Protein AF-A0A5J5AKX9-F1 (afdb_monomer)

Solvent-accessible surface area (backbone atoms only — not comparable to full-atom values): 12747 Å² total; per-residue (Å²): 106,84,56,60,47,60,69,57,51,54,48,53,54,66,68,28,68,67,52,45,69,76,37,95,71,86,70,100,71,92,77,70,97,86,65,84,86,88,80,83,71,78,61,85,86,65,66,97,78,72,81,80,82,71,66,44,51,68,69,56,33,40,50,52,33,44,57,66,60,38,72,90,55,81,79,57,79,86,48,50,65,52,49,45,54,44,36,58,69,39,71,22,33,56,44,47,35,48,35,56,35,17,69,59,65,62,90,61,67,64,69,64,51,52,53,52,52,37,54,48,54,54,57,51,55,71,73,42,88,84,50,73,60,51,53,57,50,50,50,56,70,71,43,56,77,71,49,47,60,60,62,57,53,59,72,78,52,66,88,93,61,85,77,60,64,71,63,52,37,54,49,40,51,71,73,59,56,51,69,70,61,89,89,52,51,55,59,60,48,33,50,50,51,51,50,52,37,37,61,28,50,76,44,86,85,82,134

Organism: NCBI:txid561372

Nearest PDB structures (foldseek):
  8xuo-assembly1_G  TM=9.105E-01  e=1.711E-10  Solanum lycopersicum
  8xuq-assembly1_G  TM=9.072E-01  e=3.145E-10  Solanum lycopersicum
  8rfh-assembly1_B  TM=8.766E-01  e=1.354E-10  Nicotiana benthamiana
  8bv0-assembly2_C  TM=8.684E-01  e=2.375E-10  Solanum lycopersicum
  9cc9-assembly1_L  TM=4.902E-01  e=1.262E-07  Nicotiana benthamiana

InterPro domains:
  IPR002182 NB-ARC [PF00931] (1-34)
  IPR027417 P-loop containing nucleoside triphosphate hydrolase [G3DSA:3.40.50.300] (1-34)
  IPR027417 P-loop containing nucleoside triphosphate hydrolase [SSF52540] (1-154)
  IPR036388 Winged helix-like DNA-binding domain superfamily [G3DSA:1.10.10.10] (145-207)
  IPR042197 Apoptotic protease-activating factors, helical domain [G3DSA:1.10.8.430] (55-144)
  IPR044974 Disease resistance protein, plants [PTHR23155] (1-203)
  IPR058922 Disease resistance protein, winged helix domain [PF23559] (157-203)

Mean predicted aligned error: 8.44 Å

pLDDT: mean 82.09, std 13.17, range [39.88, 98.0]

Foldseek 3Di:
DPQQCQVVVVVCCLPPPVNCVVDVDRDQDDDDDPDDHDDDDPDPPPDDDDDDRDAADLVRLLVLLCCLQVVPHDDDPLCSVLSSLLSVLLNRRSRLSNLLSLLNLDDDPNNVSSVVSSVQSVVQCVVDVPPNVSSVVVSLVSPPPLLNVLLCCVVVDDPPDDDDLQVSLVVCVVVVSFDDDDPDDSSVSSVVSVVSCVSSVSDDDDD

Sequence (207 aa):
MPGQGKTTLARKVYDDSVVRYHFDVGAWISISQGSRIIVTSRQTGVGLHPHRLRSLNEAESWDLFKQKEFRRGSCPPELIDIGKQITGKCGGLPLAIVVLAGLFAEKMDELVWWKEVAKRVSYYILKDPEQYMDTLALSYEYLPDHLKPCFLYFGAFPEDYEIPVQPLILLWVTEGFIRQSGQQSLEDSAEDYLIDLIDRNLVLASK

Secondary structure (DSSP, 8-state):
-TTSSHHHHHHHHHT-HHHHHH-S---SS--STT-------SSTT-SSS---PPPP-HHHHHHHHHHHH-TTSPPPHHHHHHHHHHHHHTTT-HHHHHHHHHTTSS-S-HHHHHHHHHHHHHHHTTT-TT-THHHHHHHHHTS-TTTHHHHHHGGGSPTT----HHHHHHHHHHTT-PPP-TT--HHHHHHHHHHHHHHTTSSPPP-

Radius of gyration: 19.79 Å; Cα contacts (8 Å, |Δi|>4): 169; chains: 1; bounding box: 42×34×58 Å

Structure (mmCIF, N/CA/C/O backbone):
data_AF-A0A5J5AKX9-F1
#
_entry.id   AF-A0A5J5AKX9-F1
#
loop_
_atom_site.group_PDB
_atom_site.id
_atom_site.type_symbol
_atom_site.label_atom_id
_atom_site.label_alt_id
_atom_site.label_comp_id
_atom_site.label_asym_id
_atom_site.label_entity_id
_atom_site.label_seq_id
_atom_site.pdbx_PDB_ins_code
_atom_site.Cartn_x
_atom_site.Cartn_y
_atom_site.Cartn_z
_atom_site.occupancy
_atom_site.B_iso_or_equiv
_atom_site.auth_seq_id
_atom_site.auth_comp_id
_atom_site.auth_asym_id
_atom_site.auth_atom_id
_atom_site.pdbx_PDB_model_num
ATOM 1 N N . MET A 1 1 ? 10.033 -10.760 -11.913 1.00 59.84 1 MET A N 1
ATOM 2 C CA . MET A 1 1 ? 9.624 -11.029 -10.515 1.00 59.84 1 MET A CA 1
ATOM 3 C C . MET A 1 1 ? 8.232 -10.456 -10.235 1.00 59.84 1 MET A C 1
ATOM 5 O O . MET A 1 1 ? 7.819 -9.531 -10.946 1.00 59.84 1 MET A O 1
ATOM 9 N N . PRO A 1 2 ? 7.469 -11.024 -9.280 1.00 73.06 2 PRO A N 1
ATOM 10 C CA . PRO A 1 2 ? 6.256 -10.406 -8.718 1.00 73.06 2 PRO A CA 1
ATOM 11 C C . PRO A 1 2 ? 6.538 -8.986 -8.197 1.00 73.06 2 PRO A C 1
ATOM 13 O O . PRO A 1 2 ? 7.692 -8.659 -7.961 1.00 73.06 2 PRO A O 1
ATOM 16 N N . GLY A 1 3 ? 5.531 -8.112 -8.105 1.00 76.56 3 GLY A N 1
ATOM 17 C CA . GLY A 1 3 ? 5.675 -6.770 -7.502 1.00 76.56 3 GLY A CA 1
ATOM 18 C C . GLY A 1 3 ? 6.482 -5.711 -8.281 1.00 76.56 3 GLY A C 1
ATOM 19 O O . GLY A 1 3 ? 6.518 -4.556 -7.874 1.00 76.56 3 GLY A O 1
ATOM 20 N N . GLN A 1 4 ? 7.093 -6.055 -9.422 1.00 81.75 4 GLN A N 1
ATOM 21 C CA . GLN A 1 4 ? 7.924 -5.136 -10.230 1.00 81.75 4 GLN A CA 1
ATOM 22 C C . GLN A 1 4 ? 7.157 -4.047 -11.010 1.00 81.75 4 GLN A C 1
ATOM 24 O O . GLN A 1 4 ? 7.762 -3.309 -11.778 1.00 81.75 4 GLN A O 1
ATOM 29 N N . GLY A 1 5 ? 5.829 -3.966 -10.889 1.00 78.31 5 GLY A N 1
ATOM 30 C CA . GLY A 1 5 ? 5.037 -2.950 -11.598 1.00 78.31 5 GLY A CA 1
ATOM 31 C C . GLY A 1 5 ? 4.740 -3.249 -13.076 1.00 78.31 5 GLY A C 1
ATOM 32 O O . GLY A 1 5 ? 4.414 -2.335 -13.823 1.00 78.31 5 GLY A O 1
ATOM 33 N N . LYS A 1 6 ? 4.805 -4.519 -13.512 1.00 82.31 6 LYS A N 1
ATOM 34 C CA . LYS A 1 6 ? 4.443 -4.934 -14.890 1.00 82.31 6 LYS A CA 1
ATOM 35 C C . LYS A 1 6 ? 3.039 -4.476 -15.288 1.00 82.31 6 LYS A C 1
ATOM 37 O O . LYS A 1 6 ? 2.882 -3.795 -16.294 1.00 82.31 6 LYS A O 1
ATOM 42 N N . THR A 1 7 ? 2.043 -4.808 -14.469 1.00 81.25 7 THR A N 1
ATOM 43 C CA . THR A 1 7 ? 0.646 -4.417 -14.695 1.00 81.25 7 THR A CA 1
ATOM 44 C C . THR A 1 7 ? 0.477 -2.900 -14.637 1.00 81.25 7 THR A C 1
ATOM 46 O O . THR A 1 7 ? -0.257 -2.336 -15.437 1.00 81.25 7 THR A O 1
ATOM 49 N N . THR A 1 8 ? 1.218 -2.214 -13.759 1.00 82.19 8 THR A N 1
ATOM 50 C CA . THR A 1 8 ? 1.221 -0.746 -13.679 1.00 82.19 8 THR A CA 1
ATOM 51 C C . THR A 1 8 ? 1.757 -0.104 -14.957 1.00 82.19 8 THR A C 1
ATOM 53 O O . THR A 1 8 ? 1.162 0.853 -15.441 1.00 82.19 8 THR A O 1
ATOM 56 N N . LEU A 1 9 ? 2.850 -0.622 -15.531 1.00 78.94 9 LEU A N 1
ATOM 57 C CA . LEU A 1 9 ? 3.376 -0.133 -16.806 1.00 78.94 9 LEU A CA 1
ATOM 58 C C . LEU A 1 9 ? 2.392 -0.405 -17.949 1.00 78.94 9 LEU A C 1
ATOM 60 O O . LEU A 1 9 ? 2.109 0.502 -18.723 1.00 78.94 9 LEU A O 1
ATOM 64 N N . ALA A 1 10 ? 1.850 -1.623 -18.033 1.00 79.44 10 ALA A N 1
ATOM 65 C CA . ALA A 1 10 ? 0.866 -1.972 -19.056 1.00 79.44 10 ALA A CA 1
ATOM 66 C C . ALA A 1 10 ? -0.367 -1.060 -18.985 1.00 79.44 10 ALA A C 1
ATOM 68 O O . ALA A 1 10 ? -0.787 -0.525 -20.006 1.00 79.44 10 ALA A O 1
ATOM 69 N N . ARG A 1 11 ? -0.874 -0.802 -17.773 1.00 80.81 11 ARG A N 1
ATOM 70 C CA . ARG A 1 11 ? -1.975 0.136 -17.534 1.00 80.81 11 ARG A CA 1
ATOM 71 C C . ARG A 1 11 ? -1.609 1.563 -17.948 1.00 80.81 11 ARG A C 1
ATOM 73 O O . ARG A 1 11 ? -2.380 2.182 -18.661 1.00 80.81 11 ARG A O 1
ATOM 80 N N . LYS A 1 12 ? -0.416 2.064 -17.601 1.00 83.44 12 LYS A N 1
ATOM 81 C CA . LYS A 1 12 ? 0.042 3.398 -18.041 1.00 83.44 12 LYS A CA 1
ATOM 82 C C . LYS A 1 12 ? 0.091 3.541 -19.561 1.00 83.44 12 LYS A C 1
ATOM 84 O O . LYS A 1 12 ? -0.284 4.588 -20.060 1.00 83.44 12 LYS A O 1
ATOM 89 N N . VAL A 1 13 ? 0.547 2.515 -20.281 1.00 81.00 13 VAL A N 1
ATOM 90 C CA . VAL A 1 13 ? 0.562 2.526 -21.754 1.00 81.00 13 VAL A CA 1
ATOM 91 C C . VAL A 1 13 ? -0.858 2.458 -22.314 1.00 81.00 13 VAL A C 1
ATOM 93 O O . VAL A 1 13 ? -1.169 3.165 -23.262 1.00 81.00 13 VAL A O 1
ATOM 96 N N . TYR A 1 14 ? -1.724 1.635 -21.724 1.00 75.94 14 TYR A N 1
ATOM 97 C CA . TYR A 1 14 ? -3.128 1.523 -22.122 1.00 75.94 14 TYR A CA 1
ATOM 98 C C . TYR A 1 14 ? -3.919 2.824 -21.891 1.00 75.94 14 TYR A C 1
ATOM 100 O O . TYR A 1 14 ? -4.777 3.196 -22.691 1.00 75.94 14 TYR A O 1
ATOM 108 N N . ASP A 1 15 ? -3.613 3.535 -20.807 1.00 78.81 15 ASP A N 1
ATOM 109 C CA . ASP A 1 15 ? -4.271 4.785 -20.425 1.00 78.81 15 ASP A CA 1
ATOM 110 C C . ASP A 1 15 ? -3.634 6.037 -21.050 1.00 78.81 15 ASP A C 1
ATOM 112 O O . ASP A 1 15 ? -4.160 7.139 -20.880 1.00 78.81 15 ASP A O 1
ATOM 116 N N . ASP A 1 16 ? -2.518 5.887 -21.767 1.00 81.19 16 ASP A N 1
ATOM 117 C CA . ASP A 1 16 ? -1.792 6.993 -22.385 1.00 81.19 16 ASP A CA 1
ATOM 118 C C . ASP A 1 16 ? -2.654 7.689 -23.449 1.00 81.19 16 ASP A C 1
ATOM 120 O O . ASP A 1 16 ? -3.271 7.046 -24.299 1.00 81.19 16 ASP A O 1
ATOM 124 N N . SER A 1 17 ? -2.714 9.022 -23.405 1.00 78.31 17 SER A N 1
ATOM 125 C CA . SER A 1 17 ? -3.589 9.800 -24.286 1.00 78.31 17 SER A CA 1
ATOM 126 C C . SER A 1 17 ? -3.187 9.710 -25.756 1.00 78.31 17 SER A C 1
ATOM 128 O O . SER A 1 17 ? -4.066 9.747 -26.613 1.00 78.31 17 SER A O 1
ATOM 130 N N . VAL A 1 18 ? -1.896 9.552 -26.063 1.00 77.38 18 VAL A N 1
ATOM 131 C CA . VAL A 1 18 ? -1.397 9.372 -27.432 1.00 77.38 18 VAL A CA 1
ATOM 132 C C . VAL A 1 18 ? -1.753 7.974 -27.923 1.00 77.38 18 VAL A C 1
ATOM 134 O O . VAL A 1 18 ? -2.230 7.821 -29.045 1.00 77.38 18 VAL A O 1
ATOM 137 N N . VAL A 1 19 ? -1.606 6.954 -27.073 1.00 74.88 19 VAL A N 1
ATOM 138 C CA . VAL A 1 19 ? -2.051 5.589 -27.391 1.00 74.88 19 VAL A CA 1
ATOM 139 C C . VAL A 1 19 ? -3.562 5.565 -27.630 1.00 74.88 19 VAL A C 1
ATOM 141 O O . VAL A 1 19 ? -3.999 5.100 -28.676 1.00 74.88 19 VAL A O 1
ATOM 144 N N . ARG A 1 20 ? -4.365 6.147 -26.736 1.00 72.69 20 ARG A N 1
ATOM 145 C CA . ARG A 1 20 ? -5.826 6.239 -26.899 1.00 72.69 20 ARG A CA 1
ATOM 146 C C . ARG A 1 20 ? -6.254 7.070 -28.108 1.00 72.69 20 ARG A C 1
ATOM 148 O O . ARG A 1 20 ? -7.278 6.771 -28.701 1.00 72.69 20 ARG A O 1
ATOM 155 N N . TYR A 1 21 ? -5.484 8.086 -28.491 1.00 70.19 21 TYR A N 1
ATOM 156 C CA . TYR A 1 21 ? -5.742 8.869 -29.703 1.00 70.19 21 TYR A CA 1
ATOM 157 C C . TYR A 1 21 ? -5.488 8.064 -30.984 1.00 70.19 21 TYR A C 1
ATOM 159 O O . TYR A 1 21 ? -6.156 8.268 -31.991 1.00 70.19 21 TYR A O 1
ATOM 167 N N . HIS A 1 22 ? -4.510 7.157 -30.962 1.00 67.56 22 HIS A N 1
ATOM 168 C CA . HIS A 1 22 ? -4.165 6.332 -32.118 1.00 67.56 22 HIS A CA 1
ATOM 169 C C . HIS A 1 22 ? -5.005 5.058 -32.253 1.00 67.56 22 HIS A C 1
ATOM 171 O O . HIS A 1 22 ? -4.988 4.448 -33.322 1.00 67.56 22 HIS A O 1
ATOM 177 N N . PHE A 1 23 ? -5.713 4.648 -31.201 1.00 64.31 23 PHE A N 1
ATOM 178 C CA . PHE A 1 23 ? -6.543 3.449 -31.197 1.00 64.31 23 PHE A CA 1
ATOM 179 C C . PHE A 1 23 ? -7.968 3.793 -30.751 1.00 64.31 23 PHE A C 1
ATOM 181 O O . PHE A 1 23 ? -8.231 3.942 -29.561 1.00 64.31 23 PHE A O 1
ATOM 188 N N . ASP A 1 24 ? -8.892 3.855 -31.716 1.00 43.59 24 ASP A N 1
ATOM 189 C CA . ASP A 1 24 ? -10.307 4.206 -31.500 1.00 43.59 24 ASP A CA 1
ATOM 190 C C . ASP A 1 24 ? -11.050 3.230 -30.563 1.00 43.59 24 ASP A C 1
ATOM 192 O O . ASP A 1 24 ? -12.078 3.575 -29.980 1.00 43.59 24 ASP A O 1
ATOM 196 N N . VAL A 1 25 ? -10.533 2.005 -30.400 1.00 51.59 25 VAL A N 1
ATOM 197 C CA . VAL A 1 25 ? -11.061 0.979 -29.489 1.00 51.59 25 VAL A CA 1
ATOM 198 C C . VAL A 1 25 ? -9.919 0.400 -28.652 1.00 51.59 25 VAL A C 1
ATOM 200 O O . VAL A 1 25 ? -9.013 -0.246 -29.179 1.00 51.59 25 VAL A O 1
ATOM 203 N N . GLY A 1 26 ? -9.986 0.592 -27.333 1.00 51.41 26 GLY A N 1
ATOM 204 C CA . GLY A 1 26 ? -9.165 -0.126 -26.359 1.00 51.41 26 GLY A CA 1
ATOM 205 C C . GLY A 1 26 ? -9.883 -1.394 -25.901 1.00 51.41 26 GLY A C 1
ATOM 206 O O . GLY A 1 26 ? -11.006 -1.325 -25.409 1.00 51.41 26 GLY A O 1
ATOM 207 N N . ALA A 1 27 ? -9.256 -2.557 -26.066 1.00 53.38 27 ALA A N 1
ATOM 208 C CA . ALA A 1 27 ? -9.780 -3.827 -25.572 1.00 53.38 27 ALA A CA 1
ATOM 209 C C . ALA A 1 27 ? -8.653 -4.673 -24.970 1.00 53.38 27 ALA A C 1
ATOM 211 O O . ALA A 1 27 ? -7.545 -4.723 -25.503 1.00 53.38 27 ALA A O 1
ATOM 212 N N . TRP A 1 28 ? -8.945 -5.376 -23.876 1.00 56.09 28 TRP A N 1
ATOM 213 C CA . TRP A 1 28 ? -8.021 -6.318 -23.238 1.00 56.09 28 TRP A CA 1
ATOM 214 C C . TRP A 1 28 ? -8.180 -7.735 -23.818 1.00 56.09 28 TRP A C 1
ATOM 216 O O . TRP A 1 28 ? -8.409 -8.670 -23.073 1.00 56.09 28 TRP A O 1
ATOM 226 N N . ILE A 1 29 ? -8.131 -7.914 -25.143 1.00 52.91 29 ILE A N 1
ATOM 227 C CA . ILE A 1 29 ? -8.159 -9.221 -25.845 1.00 52.91 29 ILE A CA 1
ATOM 228 C C . ILE A 1 29 ? -7.526 -9.042 -27.253 1.00 52.91 29 ILE A C 1
ATOM 230 O O . ILE A 1 29 ? -7.530 -7.948 -27.810 1.00 52.91 29 ILE A O 1
ATOM 234 N N . SER A 1 30 ? -6.967 -10.108 -27.842 1.00 39.88 30 SER A N 1
ATOM 235 C CA . SER A 1 30 ? -6.234 -10.116 -29.127 1.00 39.88 30 SER A CA 1
ATOM 236 C C . SER A 1 30 ? -7.112 -10.352 -30.366 1.00 39.88 30 SER A C 1
ATOM 238 O O . SER A 1 30 ? -7.597 -11.474 -30.488 1.00 39.88 30 SER A O 1
ATOM 240 N N . ILE A 1 31 ? -7.202 -9.419 -31.342 1.00 48.84 31 ILE A N 1
ATOM 241 C CA . ILE A 1 31 ? -7.681 -9.699 -32.729 1.00 48.84 31 ILE A CA 1
ATOM 242 C C . ILE A 1 31 ? -7.081 -8.746 -33.822 1.00 48.84 31 ILE A C 1
ATOM 244 O O . ILE A 1 31 ? -6.936 -7.541 -33.614 1.00 48.84 31 ILE A O 1
ATOM 248 N N . SER A 1 32 ? -6.846 -9.316 -35.024 1.00 53.88 32 SER A N 1
ATOM 249 C CA . SER A 1 32 ? -6.579 -8.765 -36.389 1.00 53.88 32 SER A CA 1
ATOM 250 C C . SER A 1 32 ? -5.190 -8.186 -36.755 1.00 53.88 32 SER A C 1
ATOM 252 O O . SER A 1 32 ? -4.420 -7.746 -35.903 1.00 53.88 32 SER A O 1
ATOM 254 N N . GLN A 1 33 ? -4.847 -8.250 -38.058 1.00 52.88 33 GLN A N 1
ATOM 255 C CA . GLN A 1 33 ? -3.560 -7.808 -38.622 1.00 52.88 33 GLN A CA 1
ATOM 256 C C . GLN A 1 33 ? -3.392 -6.285 -38.483 1.00 52.88 33 GLN A C 1
ATOM 258 O O . GLN A 1 33 ? -4.128 -5.524 -39.100 1.00 52.88 33 GLN A O 1
ATOM 263 N N . GLY A 1 34 ? -2.401 -5.856 -37.694 1.00 65.50 34 GLY A N 1
ATOM 264 C CA . GLY A 1 34 ? -2.086 -4.442 -37.430 1.00 65.50 34 GLY A CA 1
ATOM 265 C C . GLY A 1 34 ? -2.169 -4.048 -35.950 1.00 65.50 34 GLY A C 1
ATOM 266 O O . GLY A 1 34 ? -1.543 -3.069 -35.544 1.00 65.50 34 GLY A O 1
ATOM 267 N N . SER A 1 35 ? -2.863 -4.840 -35.128 1.00 66.38 35 SER A N 1
ATOM 268 C CA . SER A 1 35 ? -2.965 -4.636 -33.679 1.00 66.38 35 SER A CA 1
ATOM 269 C C . SER A 1 35 ? -1.643 -4.925 -32.955 1.00 66.38 35 SER A C 1
ATOM 271 O O . SER A 1 35 ? -0.891 -5.827 -33.332 1.00 66.38 35 SER A O 1
ATOM 273 N N . ARG A 1 36 ? -1.367 -4.189 -31.868 1.00 71.44 36 ARG A N 1
ATOM 274 C CA . ARG A 1 36 ? -0.243 -4.457 -30.952 1.00 71.44 36 ARG A CA 1
ATOM 275 C C . ARG A 1 36 ? -0.769 -5.029 -29.640 1.00 71.44 36 ARG A C 1
ATOM 277 O O . ARG A 1 36 ? -1.637 -4.434 -29.015 1.00 71.44 36 ARG A O 1
ATOM 284 N N . ILE A 1 37 ? -0.222 -6.167 -29.217 1.00 73.25 37 ILE A N 1
ATOM 285 C CA . ILE A 1 37 ? -0.626 -6.861 -27.989 1.00 73.25 37 ILE A CA 1
ATOM 286 C C . ILE A 1 37 ? 0.457 -6.653 -26.934 1.00 73.25 37 ILE A C 1
ATOM 288 O O . ILE A 1 37 ? 1.629 -6.947 -27.178 1.00 73.25 37 ILE A O 1
ATOM 292 N N . ILE A 1 38 ? 0.061 -6.186 -25.751 1.00 77.00 38 ILE A N 1
ATOM 293 C CA . ILE A 1 38 ? 0.934 -6.144 -24.578 1.00 77.00 38 ILE A CA 1
ATOM 294 C C . ILE A 1 38 ? 0.583 -7.336 -23.698 1.00 77.00 38 ILE A C 1
ATOM 296 O O . ILE A 1 38 ? -0.527 -7.438 -23.187 1.00 77.00 38 ILE A O 1
ATOM 300 N N . VAL A 1 39 ? 1.546 -8.233 -23.506 1.00 74.81 39 VAL A N 1
ATOM 301 C CA . VAL A 1 39 ? 1.417 -9.363 -22.584 1.00 74.81 39 VAL A CA 1
ATOM 302 C C . VAL A 1 39 ? 2.369 -9.141 -21.421 1.00 74.81 39 VAL A C 1
ATOM 304 O O . VAL A 1 39 ? 3.578 -9.006 -21.609 1.00 74.81 39 VAL A O 1
ATOM 307 N N . THR A 1 40 ? 1.841 -9.132 -20.201 1.00 79.69 40 THR A N 1
ATOM 308 C CA . THR A 1 40 ? 2.664 -9.130 -18.991 1.00 79.69 40 THR A CA 1
ATOM 309 C C . THR A 1 40 ? 2.771 -10.545 -18.443 1.00 79.69 40 THR A C 1
ATOM 311 O O . THR A 1 40 ? 1.764 -11.132 -18.065 1.00 79.69 40 THR A O 1
ATOM 314 N N . SER A 1 41 ? 3.986 -11.085 -18.342 1.00 77.38 41 SER A N 1
ATOM 315 C CA . SER A 1 41 ? 4.228 -12.402 -17.742 1.00 77.38 41 SER A CA 1
ATOM 316 C C . SER A 1 41 ? 5.269 -12.331 -16.627 1.00 77.38 41 SER A C 1
ATOM 318 O O . SER A 1 41 ? 6.128 -11.445 -16.590 1.00 77.38 41 SER A O 1
ATOM 320 N N . ARG A 1 42 ? 5.176 -13.264 -15.675 1.00 74.31 42 ARG A N 1
ATOM 321 C CA . ARG A 1 42 ? 6.234 -13.519 -14.684 1.00 74.31 42 ARG A CA 1
ATOM 322 C C . ARG A 1 42 ? 7.349 -14.405 -15.253 1.00 74.31 42 ARG A C 1
ATOM 324 O O . ARG A 1 42 ? 8.458 -14.343 -14.730 1.00 74.31 42 ARG A O 1
ATOM 331 N N . GLN A 1 43 ? 7.058 -15.185 -16.295 1.00 72.62 43 GLN A N 1
ATOM 332 C CA . GLN A 1 43 ? 7.985 -16.124 -16.923 1.00 72.62 43 GLN A CA 1
ATOM 333 C C . GLN A 1 43 ? 8.821 -15.443 -18.012 1.00 72.62 43 GLN A C 1
ATOM 335 O O . GLN A 1 43 ? 8.340 -14.571 -18.738 1.00 72.62 43 GLN A O 1
ATOM 340 N N . THR A 1 44 ? 10.079 -15.856 -18.135 1.00 71.56 44 THR A N 1
ATOM 341 C CA . THR A 1 44 ? 10.967 -15.444 -19.229 1.00 71.56 44 THR A CA 1
ATOM 342 C C . THR A 1 44 ? 10.690 -16.270 -20.483 1.00 71.56 44 THR A C 1
ATOM 344 O O . THR A 1 44 ? 10.368 -17.447 -20.375 1.00 71.56 44 THR A O 1
ATOM 347 N N . GLY A 1 45 ? 10.842 -15.675 -21.669 1.00 68.69 45 GLY A N 1
ATOM 348 C CA . GLY A 1 45 ? 10.631 -16.377 -22.945 1.00 68.69 45 GLY A CA 1
ATOM 349 C C . GLY A 1 45 ? 9.179 -16.411 -23.432 1.00 68.69 45 GLY A C 1
ATOM 350 O O . GLY A 1 45 ? 8.886 -17.054 -24.433 1.00 68.69 45 GLY A O 1
ATOM 351 N N . VAL A 1 46 ? 8.273 -15.697 -22.757 1.00 65.56 46 VAL A N 1
ATOM 352 C CA . VAL A 1 46 ? 6.899 -15.494 -23.230 1.00 65.56 46 VAL A CA 1
ATOM 353 C C . VAL A 1 46 ? 6.868 -14.265 -24.145 1.00 65.56 46 VAL A C 1
ATOM 355 O O . VAL A 1 46 ? 7.060 -13.142 -23.680 1.00 65.56 46 VAL A O 1
ATOM 358 N N . GLY A 1 47 ? 6.627 -14.482 -25.441 1.00 69.06 47 GLY A N 1
ATOM 359 C CA . GLY A 1 47 ? 6.470 -13.432 -26.455 1.00 69.06 47 GLY A CA 1
ATOM 360 C C . GLY A 1 47 ? 7.686 -13.226 -27.369 1.00 69.06 47 GLY A C 1
ATOM 361 O O . GLY A 1 47 ? 8.816 -13.554 -27.022 1.00 69.06 47 GLY A O 1
ATOM 362 N N . LEU A 1 48 ? 7.437 -12.666 -28.557 1.00 73.00 48 LEU A N 1
ATOM 363 C CA . LEU A 1 48 ? 8.443 -12.458 -29.613 1.00 73.00 48 LEU A CA 1
ATOM 364 C C . LEU A 1 48 ? 9.459 -11.347 -29.283 1.00 73.00 48 LEU A C 1
ATOM 366 O O . LEU A 1 48 ? 10.621 -11.438 -29.672 1.00 73.00 48 LEU A O 1
ATOM 370 N N . HIS A 1 49 ? 9.034 -10.313 -28.550 1.00 76.38 49 HIS A N 1
ATOM 371 C CA . HIS A 1 49 ? 9.861 -9.154 -28.189 1.00 76.38 49 HIS A CA 1
ATOM 372 C C . HIS A 1 49 ? 9.733 -8.842 -26.690 1.00 76.38 49 HIS A C 1
ATOM 374 O O . HIS A 1 49 ? 9.020 -7.912 -26.303 1.00 76.38 49 HIS A O 1
ATOM 380 N N . PRO A 1 50 ? 10.369 -9.640 -25.815 1.00 77.88 50 PRO A N 1
ATOM 381 C CA . PRO A 1 50 ? 10.196 -9.498 -24.377 1.00 77.88 50 PRO A CA 1
ATOM 382 C C . PRO A 1 50 ? 10.865 -8.219 -23.861 1.00 77.88 50 PRO A C 1
ATOM 384 O O . PRO A 1 50 ? 12.081 -8.055 -23.949 1.00 77.88 50 PRO A O 1
ATOM 387 N N . HIS A 1 51 ? 10.077 -7.332 -23.248 1.00 80.75 51 HIS A N 1
ATOM 388 C CA . HIS A 1 51 ? 10.606 -6.206 -22.482 1.00 80.75 51 HIS A CA 1
ATOM 389 C C . HIS A 1 51 ? 10.741 -6.593 -21.005 1.00 80.75 51 HIS A C 1
ATOM 391 O O . HIS A 1 51 ? 9.749 -6.745 -20.287 1.00 80.75 51 HIS A O 1
ATOM 397 N N . ARG A 1 52 ? 11.981 -6.771 -20.536 1.00 81.25 52 ARG A N 1
ATOM 398 C CA . ARG A 1 52 ? 12.257 -7.108 -19.136 1.00 81.25 52 ARG A CA 1
ATOM 399 C C . ARG A 1 52 ? 12.312 -5.837 -18.294 1.00 81.25 52 ARG A C 1
ATOM 401 O O . ARG A 1 52 ? 13.245 -5.051 -18.419 1.00 81.25 52 ARG A O 1
ATOM 408 N N . LEU A 1 53 ? 11.350 -5.682 -17.386 1.00 83.25 53 LEU A N 1
ATOM 409 C CA . LEU A 1 53 ? 11.410 -4.623 -16.381 1.00 83.25 53 LEU A CA 1
ATOM 410 C C . LEU A 1 53 ? 12.606 -4.824 -15.446 1.00 83.25 53 LEU A C 1
ATOM 412 O O . LEU A 1 53 ? 12.798 -5.910 -14.887 1.00 83.25 53 LEU A O 1
ATOM 416 N N . ARG A 1 54 ? 13.388 -3.756 -15.272 1.00 88.56 54 ARG A N 1
ATOM 417 C CA . ARG A 1 54 ? 14.428 -3.667 -14.245 1.00 88.56 54 ARG A CA 1
ATOM 418 C C . ARG A 1 54 ? 13.827 -3.279 -12.894 1.00 88.56 54 ARG A C 1
ATOM 420 O O . ARG A 1 54 ? 12.737 -2.712 -12.838 1.00 88.56 54 ARG A O 1
ATOM 427 N N . SER A 1 55 ? 14.561 -3.552 -11.822 1.00 86.38 55 SER A N 1
ATOM 428 C CA . SER A 1 55 ? 14.272 -2.967 -10.510 1.00 86.38 55 SER A CA 1
ATOM 429 C C . SER A 1 55 ? 14.578 -1.466 -10.507 1.00 86.38 55 SER A C 1
ATOM 431 O O . SER A 1 55 ? 15.350 -0.969 -11.341 1.00 86.38 55 SER A O 1
ATOM 433 N N . LEU A 1 56 ? 13.958 -0.747 -9.574 1.00 90.50 56 LEU A N 1
ATOM 434 C CA . LEU A 1 56 ? 14.264 0.656 -9.321 1.00 90.50 56 LEU A CA 1
ATOM 435 C C . LEU A 1 56 ? 15.672 0.786 -8.738 1.00 90.50 56 LEU A C 1
ATOM 437 O O . LEU A 1 56 ? 16.124 -0.082 -7.991 1.00 90.50 56 LEU A O 1
ATOM 441 N N . ASN A 1 57 ? 16.366 1.867 -9.077 1.00 93.31 57 ASN A N 1
ATOM 442 C CA . ASN A 1 57 ? 17.594 2.234 -8.375 1.00 93.31 57 ASN A CA 1
ATOM 443 C C . ASN A 1 57 ? 17.266 2.914 -7.029 1.00 93.31 57 ASN A C 1
ATOM 445 O O . ASN A 1 57 ? 16.100 3.146 -6.704 1.00 93.31 57 ASN A O 1
ATOM 449 N N . GLU A 1 58 ? 18.284 3.224 -6.228 1.00 92.06 58 GLU A N 1
ATOM 450 C CA . GLU A 1 58 ? 18.097 3.824 -4.898 1.00 92.06 58 GLU A CA 1
ATOM 451 C C . GLU A 1 58 ? 17.373 5.177 -4.949 1.00 92.06 58 GLU A C 1
ATOM 453 O O . GLU A 1 58 ? 16.460 5.419 -4.161 1.00 92.06 58 GLU A O 1
ATOM 458 N N . ALA A 1 59 ? 17.727 6.036 -5.910 1.00 93.50 59 ALA A N 1
ATOM 459 C CA . ALA A 1 59 ? 17.106 7.349 -6.068 1.00 93.50 59 ALA A CA 1
ATOM 460 C C . ALA A 1 59 ? 15.622 7.228 -6.450 1.00 93.50 59 ALA A C 1
ATOM 462 O O . ALA A 1 59 ? 14.769 7.845 -5.818 1.00 93.50 59 ALA A O 1
ATOM 463 N N . GLU A 1 60 ? 15.303 6.368 -7.418 1.00 93.88 60 GLU A N 1
ATOM 464 C CA . GLU A 1 60 ? 13.930 6.081 -7.848 1.00 93.88 60 GLU A CA 1
ATOM 465 C C . GLU A 1 60 ? 13.097 5.439 -6.735 1.00 93.88 60 GLU A C 1
ATOM 467 O O . GLU A 1 60 ? 11.907 5.722 -6.605 1.00 93.88 60 GLU A O 1
ATOM 472 N N . SER A 1 61 ? 13.718 4.578 -5.927 1.00 92.94 61 SER A N 1
ATOM 473 C CA . SER A 1 61 ? 13.061 3.928 -4.792 1.00 92.94 61 SER A CA 1
ATOM 474 C C . SER A 1 61 ? 12.689 4.944 -3.718 1.00 92.94 61 SER A C 1
ATOM 476 O O . SER A 1 61 ? 11.563 4.942 -3.219 1.00 92.94 61 SER A O 1
ATOM 478 N N . TRP A 1 62 ? 13.615 5.852 -3.405 1.00 93.25 62 TRP A N 1
ATOM 479 C CA . TRP A 1 62 ? 13.370 6.949 -2.479 1.00 93.25 62 TRP A CA 1
ATOM 480 C C . TRP A 1 62 ? 12.318 7.928 -3.008 1.00 93.25 62 TRP A C 1
ATOM 482 O O . TRP A 1 62 ? 11.436 8.358 -2.265 1.00 93.25 62 TRP A O 1
ATOM 492 N N . ASP A 1 63 ? 12.358 8.254 -4.299 1.00 92.62 63 ASP A N 1
ATOM 493 C CA . ASP A 1 63 ? 11.361 9.121 -4.924 1.00 92.62 63 ASP A CA 1
ATOM 494 C C . ASP A 1 63 ? 9.961 8.504 -4.899 1.00 92.62 63 ASP A C 1
ATOM 496 O O . ASP A 1 63 ? 9.000 9.199 -4.564 1.00 92.6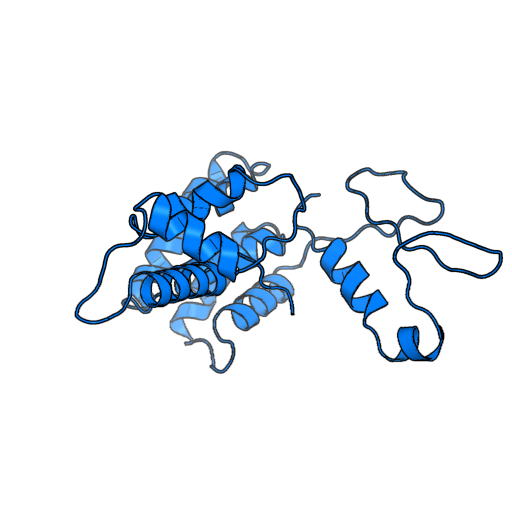2 63 ASP A O 1
ATOM 500 N N . LEU A 1 64 ? 9.835 7.203 -5.178 1.00 92.25 64 LEU A N 1
ATOM 501 C CA . LEU A 1 64 ? 8.564 6.486 -5.068 1.00 92.25 64 LEU A CA 1
ATOM 502 C C . LEU A 1 64 ? 8.030 6.502 -3.632 1.00 92.25 64 LEU A C 1
ATOM 504 O O . LEU A 1 64 ? 6.843 6.756 -3.426 1.00 92.25 64 LEU A O 1
ATOM 508 N N . PHE A 1 65 ? 8.894 6.263 -2.644 1.00 90.81 65 PHE A N 1
ATOM 509 C CA . PHE A 1 65 ? 8.513 6.311 -1.235 1.00 90.81 65 PHE A CA 1
ATOM 510 C C . PHE A 1 65 ? 8.005 7.701 -0.843 1.00 90.81 65 PHE A C 1
ATOM 512 O O . PHE A 1 65 ? 6.904 7.826 -0.312 1.00 90.81 65 PHE A O 1
ATOM 519 N N . LYS A 1 66 ? 8.743 8.765 -1.192 1.00 89.50 66 LYS A N 1
ATOM 520 C CA . LYS A 1 66 ? 8.316 10.147 -0.921 1.00 89.50 66 LYS A CA 1
ATOM 521 C C . LYS A 1 66 ? 6.972 10.480 -1.556 1.00 89.50 66 LYS A C 1
ATOM 523 O O . LYS A 1 66 ? 6.164 11.152 -0.930 1.00 89.50 66 LYS A O 1
ATOM 528 N N . GLN A 1 67 ? 6.729 10.026 -2.787 1.00 87.69 67 GLN A N 1
ATOM 529 C CA . GLN A 1 67 ? 5.448 10.245 -3.466 1.00 87.69 67 GLN A CA 1
ATOM 530 C C . GLN A 1 67 ? 4.283 9.572 -2.739 1.00 87.69 67 GLN A C 1
ATOM 532 O O . GLN A 1 67 ? 3.157 10.067 -2.799 1.00 87.69 67 GLN A O 1
ATOM 537 N N . LYS A 1 68 ? 4.536 8.435 -2.086 1.00 87.44 68 LYS A N 1
ATOM 538 C CA . LYS A 1 68 ? 3.516 7.692 -1.347 1.00 87.44 68 LYS A CA 1
ATOM 539 C C . LYS A 1 68 ? 3.247 8.274 0.027 1.00 87.44 68 LYS A C 1
ATOM 541 O O . LYS A 1 68 ? 2.075 8.421 0.364 1.00 87.44 68 LYS A O 1
ATOM 546 N N . GLU A 1 69 ? 4.306 8.640 0.735 1.00 82.81 69 GLU A N 1
ATOM 547 C CA . GLU A 1 69 ? 4.235 9.146 2.100 1.00 82.81 69 GLU A CA 1
ATOM 548 C C . GLU A 1 69 ? 3.887 10.638 2.146 1.00 82.81 69 GLU A C 1
ATOM 550 O O . GLU A 1 69 ? 2.865 11.061 2.679 1.00 82.81 69 GLU A O 1
ATOM 555 N N . PHE A 1 70 ? 4.671 11.468 1.463 1.00 79.12 70 PHE A N 1
ATOM 556 C CA . PHE A 1 70 ? 4.552 12.922 1.523 1.00 79.12 70 PHE A CA 1
ATOM 557 C C . PHE A 1 70 ? 3.724 13.480 0.361 1.00 79.12 70 PHE A C 1
ATOM 559 O O . PHE A 1 70 ? 4.138 14.442 -0.286 1.00 79.12 70 PHE A O 1
ATOM 566 N N . ARG A 1 71 ? 2.533 12.914 0.096 1.00 68.88 71 ARG A N 1
ATOM 567 C CA . ARG A 1 71 ? 1.669 13.236 -1.071 1.00 68.88 71 ARG A CA 1
ATOM 568 C C . ARG A 1 71 ? 1.512 14.744 -1.363 1.00 68.88 71 ARG A C 1
ATOM 570 O O . ARG A 1 71 ? 1.228 15.108 -2.502 1.00 68.88 71 ARG A O 1
ATOM 577 N N . ARG A 1 72 ? 1.651 15.620 -0.355 1.00 59.59 72 ARG A N 1
ATOM 578 C CA . ARG A 1 72 ? 1.581 17.093 -0.476 1.00 59.59 72 ARG A CA 1
ATOM 579 C C . ARG A 1 72 ? 2.615 17.865 0.368 1.00 59.59 72 ARG A C 1
ATOM 581 O O . ARG A 1 72 ? 2.466 19.073 0.525 1.00 59.59 72 ARG A O 1
ATOM 588 N N . GLY A 1 73 ? 3.621 17.197 0.934 1.00 68.62 73 GLY A N 1
ATOM 589 C CA . GLY A 1 73 ? 4.554 17.791 1.901 1.00 68.62 73 GLY A CA 1
ATOM 590 C C . GLY A 1 73 ? 6.023 17.609 1.525 1.00 68.62 73 GLY A C 1
ATOM 591 O O . GLY A 1 73 ? 6.372 16.776 0.693 1.00 68.62 73 GLY A O 1
ATOM 592 N N . SER A 1 74 ? 6.900 18.391 2.150 1.00 76.88 74 SER A N 1
ATOM 593 C CA . SER A 1 74 ? 8.340 18.126 2.135 1.00 76.88 74 SER A CA 1
ATOM 594 C C . SER A 1 74 ? 8.696 17.138 3.242 1.00 76.88 74 SER A C 1
ATOM 596 O O . SER A 1 74 ? 8.241 17.306 4.370 1.00 76.88 74 SER A O 1
ATOM 598 N N . CYS A 1 75 ? 9.550 16.161 2.940 1.00 81.38 75 CYS A N 1
ATOM 599 C CA . CYS A 1 75 ? 10.133 15.284 3.955 1.00 81.38 75 CYS A CA 1
ATOM 600 C C . CYS A 1 75 ? 10.988 16.112 4.937 1.00 81.38 75 CYS A C 1
ATOM 602 O O . CYS A 1 75 ? 11.874 16.837 4.467 1.00 81.38 75 CYS A O 1
ATOM 604 N N . PRO A 1 76 ? 10.779 15.992 6.261 1.00 85.81 76 PRO A N 1
ATOM 605 C CA . PRO A 1 76 ? 11.684 16.549 7.261 1.00 85.81 76 PRO A CA 1
ATOM 606 C C . PRO A 1 76 ? 13.132 16.074 7.032 1.00 85.81 76 PRO A C 1
ATOM 608 O O . PRO A 1 76 ? 13.329 14.888 6.731 1.00 85.81 76 PRO A O 1
ATOM 611 N N . PRO A 1 77 ? 14.150 16.952 7.143 1.00 87.44 77 PRO A N 1
ATOM 612 C CA . PRO A 1 77 ? 15.548 16.589 6.901 1.00 87.44 77 PRO A CA 1
ATOM 613 C C . PRO A 1 77 ? 16.039 15.403 7.738 1.00 87.44 77 PRO A C 1
ATOM 615 O O . PRO A 1 77 ? 16.806 14.579 7.245 1.00 87.44 77 PRO A O 1
ATOM 618 N N . GLU A 1 78 ? 15.556 15.276 8.973 1.00 89.00 78 GLU A N 1
ATOM 619 C CA . GLU A 1 78 ? 15.947 14.238 9.930 1.00 89.00 78 GLU A CA 1
ATOM 620 C C . GLU A 1 78 ? 15.498 12.833 9.501 1.00 89.00 78 GLU A C 1
ATOM 622 O O . GLU A 1 78 ? 16.090 11.837 9.918 1.00 89.00 78 GLU A O 1
ATOM 627 N N . LEU A 1 79 ? 14.464 12.744 8.657 1.00 88.88 79 LEU A N 1
ATOM 628 C CA . LEU A 1 79 ? 13.891 11.484 8.180 1.00 88.88 79 LEU A CA 1
ATOM 629 C C . LEU A 1 79 ? 14.497 11.017 6.853 1.00 88.88 79 LEU A C 1
ATOM 631 O O . LEU A 1 79 ? 14.315 9.860 6.477 1.00 88.88 79 LEU A O 1
ATOM 635 N N . ILE A 1 80 ? 15.244 11.875 6.147 1.00 90.50 80 ILE A N 1
ATOM 636 C CA . ILE A 1 80 ? 15.775 11.570 4.809 1.00 90.50 80 ILE A CA 1
ATOM 637 C C . ILE A 1 80 ? 16.683 10.340 4.845 1.00 90.50 80 ILE A C 1
ATOM 639 O O . ILE A 1 80 ? 16.510 9.419 4.044 1.00 90.50 80 ILE A O 1
ATOM 643 N N . ASP A 1 81 ? 17.644 10.311 5.766 1.00 92.00 81 ASP A N 1
ATOM 644 C CA . ASP A 1 81 ? 18.617 9.219 5.831 1.00 92.00 81 ASP A CA 1
ATOM 645 C C . ASP A 1 81 ? 17.971 7.917 6.318 1.00 92.00 81 ASP A C 1
ATOM 647 O O . ASP A 1 81 ? 18.270 6.843 5.790 1.00 92.00 81 ASP A O 1
ATOM 651 N N . ILE A 1 82 ? 17.011 8.007 7.245 1.00 91.81 82 ILE A N 1
ATOM 652 C CA . ILE A 1 82 ? 16.248 6.849 7.733 1.00 91.81 82 ILE A CA 1
ATOM 653 C C . ILE A 1 82 ? 15.376 6.275 6.606 1.00 91.81 82 ILE A C 1
ATOM 655 O O . ILE A 1 82 ? 15.351 5.066 6.383 1.00 91.81 82 ILE A O 1
ATOM 659 N N . GLY A 1 83 ? 14.711 7.134 5.836 1.00 90.75 83 GLY A N 1
ATOM 660 C CA . GLY A 1 83 ? 13.902 6.735 4.687 1.00 90.75 83 GLY A CA 1
ATOM 661 C C . GLY A 1 83 ? 14.708 6.081 3.574 1.00 90.75 83 GLY A C 1
ATOM 662 O O . GLY A 1 83 ? 14.310 5.044 3.035 1.00 90.75 83 GLY A O 1
ATOM 663 N N . LYS A 1 84 ? 15.884 6.633 3.259 1.00 92.19 84 LYS A N 1
ATOM 664 C CA . LYS A 1 84 ? 16.836 6.003 2.333 1.00 92.19 84 LYS A CA 1
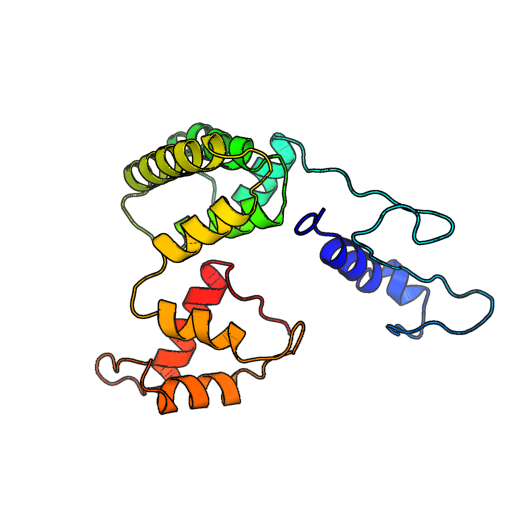ATOM 665 C C . LYS A 1 84 ? 17.314 4.648 2.844 1.00 92.19 84 LYS A C 1
ATOM 667 O O . LYS A 1 84 ? 17.397 3.706 2.061 1.00 92.19 84 LYS A O 1
ATOM 672 N N . GLN A 1 85 ? 17.566 4.513 4.147 1.00 90.44 85 GLN A N 1
ATOM 673 C CA . GLN A 1 85 ? 17.907 3.224 4.746 1.00 90.44 85 GLN A CA 1
ATOM 674 C C . GLN A 1 85 ? 16.771 2.205 4.575 1.00 90.44 85 GLN A C 1
ATOM 676 O O . GLN A 1 85 ? 17.035 1.082 4.155 1.00 90.44 85 GLN A O 1
ATOM 681 N N . ILE A 1 86 ? 15.520 2.580 4.858 1.00 89.06 86 ILE A N 1
ATOM 682 C CA . ILE A 1 86 ? 14.346 1.702 4.711 1.00 89.06 86 ILE A CA 1
ATOM 683 C C . ILE A 1 86 ? 14.177 1.265 3.248 1.00 89.06 86 ILE A C 1
ATOM 685 O O . ILE A 1 86 ? 14.107 0.074 2.942 1.00 89.06 86 ILE A O 1
ATOM 689 N N . THR A 1 87 ? 14.156 2.226 2.325 1.00 89.81 87 THR A N 1
ATOM 690 C CA . THR A 1 87 ? 13.956 1.963 0.890 1.00 89.81 87 THR A CA 1
ATOM 691 C C . THR A 1 87 ? 15.103 1.181 0.260 1.00 89.81 87 THR A C 1
ATOM 693 O O . THR A 1 87 ? 14.853 0.298 -0.560 1.00 89.81 87 THR A O 1
ATOM 696 N N . GLY A 1 88 ? 16.347 1.419 0.685 1.00 87.31 88 GLY A N 1
ATOM 697 C CA . GLY A 1 88 ? 17.513 0.660 0.232 1.00 87.31 88 GLY A CA 1
ATOM 698 C C . GLY A 1 88 ? 17.416 -0.832 0.559 1.00 87.31 88 GLY A C 1
ATOM 699 O O . GLY A 1 88 ? 17.945 -1.667 -0.171 1.00 87.31 88 GLY A O 1
ATOM 700 N N . LYS A 1 89 ? 16.667 -1.200 1.604 1.00 84.81 89 LYS A N 1
ATOM 701 C CA . LYS A 1 89 ? 16.430 -2.605 1.949 1.00 84.81 89 LYS A CA 1
ATOM 702 C C . LYS A 1 89 ? 15.399 -3.285 1.041 1.00 84.81 89 LYS A C 1
ATOM 704 O O . LYS A 1 89 ? 15.422 -4.502 0.920 1.00 84.81 89 LYS A O 1
ATOM 709 N N . CYS A 1 90 ? 14.565 -2.535 0.322 1.00 81.50 90 CYS A N 1
ATOM 710 C CA . CYS A 1 90 ? 13.523 -3.090 -0.552 1.00 81.50 90 CYS A CA 1
ATOM 711 C C . CYS A 1 90 ? 14.047 -3.706 -1.864 1.00 81.50 90 CYS A C 1
ATOM 713 O O . CYS A 1 90 ? 13.244 -4.150 -2.688 1.00 81.50 90 CYS A O 1
ATOM 715 N N . GLY A 1 91 ? 15.358 -3.657 -2.132 1.00 81.06 91 GLY A N 1
ATOM 716 C CA . GLY A 1 91 ? 15.954 -4.213 -3.357 1.00 81.06 91 GLY A CA 1
ATOM 717 C C . GLY A 1 91 ? 15.414 -3.597 -4.657 1.00 81.06 91 GLY A C 1
ATOM 718 O O . GLY A 1 91 ? 15.407 -4.248 -5.705 1.00 81.06 91 GLY A O 1
ATOM 719 N N . GLY A 1 92 ? 14.900 -2.364 -4.591 1.00 85.62 92 GLY A N 1
ATOM 720 C CA . GLY A 1 92 ? 14.306 -1.667 -5.732 1.00 85.62 92 GLY A CA 1
ATOM 721 C C . GLY A 1 92 ? 12.952 -2.217 -6.190 1.00 85.62 92 GLY A C 1
ATOM 722 O O . GLY A 1 92 ? 12.543 -1.947 -7.323 1.00 85.62 92 GLY A O 1
ATOM 723 N N . LEU A 1 93 ? 12.261 -3.014 -5.364 1.00 85.75 93 LEU A N 1
ATOM 724 C CA . LEU A 1 93 ? 10.947 -3.560 -5.690 1.00 85.75 93 LEU A CA 1
ATOM 725 C C . LEU A 1 93 ? 9.835 -2.536 -5.389 1.00 85.75 93 LEU A C 1
ATOM 727 O O . LEU A 1 93 ? 9.593 -2.243 -4.217 1.00 85.75 93 LEU A O 1
ATOM 731 N N . PRO A 1 94 ? 9.089 -2.043 -6.399 1.00 89.31 94 PRO A N 1
ATOM 732 C CA . PRO A 1 94 ? 8.051 -1.035 -6.190 1.00 89.31 94 PRO A CA 1
ATOM 733 C C . PRO A 1 94 ? 6.988 -1.445 -5.168 1.00 89.31 94 PRO A C 1
ATOM 735 O O . PRO A 1 94 ? 6.615 -0.634 -4.329 1.00 89.31 94 PRO A O 1
ATOM 738 N N . LEU A 1 95 ? 6.517 -2.698 -5.208 1.00 85.12 95 LEU A N 1
ATOM 739 C CA . LEU A 1 95 ? 5.485 -3.171 -4.281 1.00 85.12 95 LEU A CA 1
ATOM 740 C C . LEU A 1 95 ? 5.949 -3.120 -2.818 1.00 85.12 95 LEU A C 1
ATOM 742 O O . LEU A 1 95 ? 5.212 -2.619 -1.978 1.00 85.12 95 LEU A O 1
ATOM 746 N N . ALA A 1 96 ? 7.172 -3.573 -2.527 1.00 85.50 96 ALA A N 1
ATOM 747 C CA . ALA A 1 96 ? 7.726 -3.532 -1.173 1.00 85.50 96 ALA A CA 1
ATOM 748 C C . ALA A 1 96 ? 7.825 -2.090 -0.651 1.00 85.50 96 ALA A C 1
ATOM 750 O O . ALA A 1 96 ? 7.407 -1.801 0.465 1.00 85.50 96 ALA A O 1
ATOM 751 N N . ILE A 1 97 ? 8.297 -1.170 -1.497 1.00 88.81 97 ILE A N 1
ATOM 752 C CA . ILE A 1 97 ? 8.423 0.253 -1.158 1.00 88.81 97 ILE A CA 1
ATOM 753 C C . ILE A 1 97 ? 7.056 0.863 -0.824 1.00 88.81 97 ILE A C 1
ATOM 755 O O . ILE A 1 97 ? 6.921 1.566 0.172 1.00 88.81 97 ILE A O 1
ATOM 759 N N . VAL A 1 98 ? 6.042 0.589 -1.650 1.00 89.25 98 VAL A N 1
ATOM 760 C CA . VAL A 1 98 ? 4.681 1.118 -1.466 1.00 89.25 98 VAL A CA 1
ATOM 761 C C . VAL A 1 98 ? 4.028 0.556 -0.200 1.00 89.25 98 VAL A C 1
ATOM 763 O O . VAL A 1 98 ? 3.393 1.308 0.534 1.00 89.25 98 VAL A O 1
ATOM 766 N N . VAL A 1 99 ? 4.211 -0.735 0.079 1.00 87.19 99 VAL A N 1
ATOM 767 C CA . VAL A 1 99 ? 3.694 -1.380 1.295 1.00 87.19 99 VAL A CA 1
ATOM 768 C C . VAL A 1 99 ? 4.360 -0.808 2.547 1.00 87.19 99 VAL A C 1
ATOM 770 O O . VAL A 1 99 ? 3.661 -0.461 3.494 1.00 87.19 99 VAL A O 1
ATOM 773 N N . LEU A 1 100 ? 5.688 -0.630 2.552 1.00 88.00 100 LEU A N 1
ATOM 774 C CA . LEU A 1 100 ? 6.380 -0.019 3.695 1.00 88.00 100 LEU A CA 1
ATOM 775 C C . LEU A 1 100 ? 5.991 1.439 3.905 1.00 88.00 100 LEU A C 1
ATOM 777 O O . LEU A 1 100 ? 5.881 1.853 5.050 1.00 88.00 100 LEU A O 1
ATOM 781 N N . ALA A 1 101 ? 5.762 2.209 2.838 1.00 88.94 101 ALA A N 1
ATOM 782 C CA . ALA A 1 101 ? 5.229 3.564 2.979 1.00 88.94 101 ALA A CA 1
ATOM 783 C C . ALA A 1 101 ? 3.876 3.549 3.714 1.00 88.94 101 ALA A C 1
ATOM 785 O O . ALA A 1 101 ? 3.614 4.395 4.554 1.00 88.94 101 ALA A O 1
ATOM 786 N N . GLY A 1 102 ? 3.054 2.519 3.490 1.00 87.38 102 GLY A N 1
ATOM 787 C CA . GLY A 1 102 ? 1.794 2.322 4.207 1.00 87.38 102 GLY A CA 1
ATOM 788 C C . GLY A 1 102 ? 1.909 2.187 5.731 1.00 87.38 102 GLY A C 1
ATOM 789 O O . GLY A 1 102 ? 0.948 2.486 6.433 1.00 87.38 102 GLY A O 1
ATOM 790 N N . LEU A 1 103 ? 3.074 1.796 6.263 1.00 87.12 103 LEU A N 1
ATOM 791 C CA . LEU A 1 103 ? 3.319 1.731 7.713 1.00 87.12 103 LEU A CA 1
ATOM 792 C C . LEU A 1 103 ? 3.346 3.107 8.387 1.00 87.12 103 LEU A C 1
ATOM 794 O O . LEU A 1 103 ? 3.256 3.197 9.611 1.00 87.12 103 LEU A O 1
ATOM 798 N N . PHE A 1 104 ? 3.512 4.167 7.601 1.00 84.81 104 PHE A N 1
ATOM 799 C CA . PHE A 1 104 ? 3.653 5.536 8.082 1.00 84.81 104 PHE A CA 1
ATOM 800 C C . PHE A 1 104 ? 2.372 6.361 7.904 1.00 84.81 104 PHE A C 1
ATOM 802 O O . PHE A 1 104 ? 2.323 7.514 8.315 1.00 84.81 104 PHE A O 1
ATOM 809 N N . ALA A 1 105 ? 1.291 5.740 7.409 1.00 74.88 105 ALA A N 1
ATOM 810 C CA . ALA A 1 105 ? -0.029 6.365 7.333 1.00 74.88 105 ALA A CA 1
ATOM 811 C C . ALA A 1 105 ? -0.546 6.848 8.710 1.00 74.88 105 ALA A C 1
ATOM 813 O O . ALA A 1 105 ? -1.298 7.821 8.783 1.00 74.88 105 ALA A O 1
ATOM 814 N N . GLU A 1 106 ? -0.122 6.208 9.808 1.00 65.62 106 GLU A N 1
ATOM 815 C CA . GLU A 1 106 ? -0.424 6.652 11.171 1.00 65.62 106 GLU A CA 1
ATOM 816 C C . GLU A 1 106 ? 0.572 7.700 11.686 1.00 65.62 106 GLU A C 1
ATOM 818 O O . GLU A 1 106 ? 1.787 7.500 11.712 1.00 65.62 106 GLU A O 1
ATOM 823 N N . LYS A 1 107 ? 0.032 8.808 12.203 1.00 60.78 107 LYS A N 1
ATOM 824 C CA . LYS A 1 107 ? 0.806 9.911 12.783 1.00 60.78 107 LYS A CA 1
ATOM 825 C C . LYS A 1 107 ? 1.181 9.639 14.241 1.00 60.78 107 LYS A C 1
ATOM 827 O O . LYS A 1 107 ? 0.583 10.200 15.158 1.00 60.78 107 LYS A O 1
ATOM 832 N N . MET A 1 108 ? 2.165 8.772 14.457 1.00 57.91 108 MET A N 1
ATOM 833 C CA . MET A 1 108 ? 2.893 8.692 15.732 1.00 57.91 108 MET A CA 1
ATOM 834 C C . MET A 1 108 ? 4.025 9.734 15.794 1.00 57.91 108 MET A C 1
ATOM 836 O O . MET A 1 108 ? 4.246 10.466 14.833 1.00 57.91 108 MET A O 1
ATOM 840 N N . ASP A 1 109 ? 4.741 9.805 16.925 1.00 65.62 109 ASP A N 1
ATOM 841 C CA . ASP A 1 109 ? 6.004 10.552 17.036 1.00 65.62 109 ASP A CA 1
ATOM 842 C C . ASP A 1 109 ? 6.963 10.119 15.910 1.00 65.62 109 ASP A C 1
ATOM 844 O O . ASP A 1 109 ? 7.519 9.013 15.909 1.00 65.62 109 ASP A O 1
ATOM 848 N N . GLU A 1 110 ? 7.079 10.999 14.914 1.00 75.19 110 GLU A N 1
ATOM 849 C CA . GLU A 1 110 ? 7.537 10.691 13.561 1.00 75.19 110 GLU A CA 1
ATOM 850 C C . GLU A 1 110 ? 8.975 10.152 13.574 1.00 75.19 110 GLU A C 1
ATOM 852 O O . GLU A 1 110 ? 9.297 9.186 12.892 1.00 75.19 110 GLU A O 1
ATOM 857 N N . LEU A 1 111 ? 9.853 10.681 14.429 1.00 84.56 111 LEU A N 1
ATOM 858 C CA . LEU A 1 111 ? 11.254 10.261 14.437 1.00 84.56 111 LEU A CA 1
ATOM 859 C C . LEU A 1 111 ? 11.475 8.909 15.130 1.00 84.56 111 LEU A C 1
ATOM 861 O O . LEU A 1 111 ? 12.293 8.103 14.673 1.00 84.56 111 LEU A O 1
ATOM 865 N N . VAL A 1 112 ? 10.792 8.661 16.251 1.00 88.06 112 VAL A N 1
ATOM 866 C CA . VAL A 1 112 ? 10.940 7.409 17.014 1.00 88.06 112 VAL A CA 1
ATOM 867 C C . VAL A 1 112 ? 10.392 6.241 16.204 1.00 88.06 112 VAL A C 1
ATOM 869 O O . VAL A 1 112 ? 11.054 5.206 16.089 1.00 88.06 112 VAL A O 1
ATOM 872 N N . TRP A 1 113 ? 9.224 6.435 15.591 1.00 87.75 113 TRP A N 1
ATOM 873 C CA . TRP A 1 113 ? 8.576 5.412 14.784 1.00 87.75 113 TRP A CA 1
ATOM 874 C C . TRP A 1 113 ? 9.421 5.010 13.571 1.00 87.75 113 TRP A C 1
ATOM 876 O O . TRP A 1 113 ? 9.682 3.825 13.359 1.00 87.75 113 TRP A O 1
ATOM 886 N N . TRP A 1 114 ? 9.961 5.985 12.837 1.00 89.56 114 TRP A N 1
ATOM 887 C CA . TRP A 1 114 ? 10.832 5.725 11.688 1.00 89.56 114 TRP A CA 1
ATOM 888 C C . TRP A 1 114 ? 12.086 4.927 12.049 1.00 89.56 114 TRP A C 1
ATOM 890 O O . TRP A 1 114 ? 12.484 4.029 11.303 1.00 89.56 114 TRP A O 1
ATOM 900 N N . LYS A 1 115 ? 12.693 5.197 13.210 1.00 90.00 115 LYS A N 1
ATOM 901 C CA . LYS A 1 115 ? 13.844 4.421 13.698 1.00 90.00 115 LYS A CA 1
ATOM 902 C C . LYS A 1 115 ? 13.471 2.978 14.033 1.00 90.00 115 LYS A C 1
ATOM 904 O O . LYS A 1 115 ? 14.237 2.072 13.700 1.00 90.00 115 LYS A O 1
ATOM 909 N N . GLU A 1 116 ? 12.321 2.752 14.668 1.00 88.50 116 GLU A N 1
ATOM 910 C CA . GLU A 1 116 ? 11.855 1.396 14.986 1.00 88.50 116 GLU A CA 1
ATOM 911 C C . GLU A 1 116 ? 11.555 0.603 13.709 1.00 88.50 116 GLU A C 1
ATOM 913 O O . GLU A 1 116 ? 12.056 -0.515 13.553 1.00 88.50 116 GLU A O 1
ATOM 918 N N . VAL A 1 117 ? 10.848 1.199 12.743 1.00 87.44 117 VAL A N 1
ATOM 919 C CA . VAL A 1 117 ? 10.582 0.554 11.448 1.00 87.44 117 VAL A CA 1
ATOM 920 C C . VAL A 1 117 ? 11.889 0.247 10.716 1.00 87.44 117 VAL A C 1
ATOM 922 O O . VAL A 1 117 ? 12.084 -0.882 10.270 1.00 87.44 117 VAL A O 1
ATOM 925 N N . ALA A 1 118 ? 12.842 1.184 10.648 1.00 88.69 118 ALA A N 1
ATOM 926 C CA . ALA A 1 118 ? 14.138 0.949 10.002 1.00 88.69 118 ALA A CA 1
ATOM 927 C C . ALA A 1 118 ? 14.920 -0.215 10.634 1.00 88.69 118 ALA A C 1
ATOM 929 O O . ALA A 1 118 ? 15.521 -1.034 9.924 1.00 88.69 118 ALA A O 1
ATOM 930 N N . LYS A 1 119 ? 14.889 -0.328 11.967 1.00 88.00 119 LYS A N 1
ATOM 931 C CA . LYS A 1 119 ? 15.494 -1.441 12.708 1.00 88.00 119 LYS A CA 1
ATOM 932 C C . LYS A 1 119 ? 14.818 -2.771 12.369 1.00 88.00 119 LYS A C 1
ATOM 934 O O . LYS A 1 119 ? 15.506 -3.764 12.132 1.00 88.00 119 LYS A O 1
ATOM 939 N N . ARG A 1 120 ? 13.489 -2.791 12.309 1.00 84.56 120 ARG A N 1
ATOM 940 C CA . ARG A 1 120 ? 12.682 -3.990 12.036 1.00 84.56 120 ARG A CA 1
ATOM 941 C C . ARG A 1 120 ? 12.829 -4.471 10.602 1.00 84.56 120 ARG A C 1
ATOM 943 O O . ARG A 1 120 ? 13.153 -5.635 10.390 1.00 84.56 120 ARG A O 1
ATOM 950 N N . VAL A 1 121 ? 12.724 -3.564 9.635 1.00 82.25 121 VAL A N 1
ATOM 951 C CA . VAL A 1 121 ? 13.003 -3.821 8.215 1.00 82.25 121 VAL A CA 1
ATOM 952 C C . VAL A 1 121 ? 14.405 -4.416 8.047 1.00 82.25 121 VAL A C 1
ATOM 954 O O . VAL A 1 121 ? 14.583 -5.404 7.337 1.00 82.25 121 VAL A O 1
ATOM 957 N N . SER A 1 122 ? 15.398 -3.880 8.765 1.00 79.69 122 SER A N 1
ATOM 958 C CA . SER A 1 122 ? 16.763 -4.415 8.736 1.00 79.69 122 SER A CA 1
ATOM 959 C C . SER A 1 122 ? 16.868 -5.839 9.294 1.00 79.69 122 SER A C 1
ATOM 961 O O . SER A 1 122 ? 17.679 -6.604 8.789 1.00 79.69 122 SER A O 1
ATOM 963 N N . TYR A 1 123 ? 16.072 -6.215 10.299 1.00 76.56 123 TYR A N 1
ATOM 964 C CA . TYR A 1 123 ? 16.062 -7.574 10.854 1.00 76.56 123 TYR A CA 1
ATOM 965 C C . TYR A 1 123 ? 15.430 -8.594 9.901 1.00 76.56 123 TYR A C 1
ATOM 967 O O . TYR A 1 123 ? 15.992 -9.668 9.693 1.00 76.56 123 TYR A O 1
ATOM 975 N N . TYR A 1 124 ? 14.285 -8.250 9.309 1.00 67.12 124 TYR A N 1
ATOM 976 C CA . TYR A 1 124 ? 13.549 -9.134 8.406 1.00 67.12 124 TYR A CA 1
ATOM 977 C C . TYR A 1 124 ? 14.356 -9.456 7.140 1.00 67.12 124 TYR A C 1
ATOM 979 O O . TYR A 1 124 ? 14.556 -10.616 6.802 1.00 67.12 124 TYR A O 1
ATOM 987 N N . ILE A 1 125 ? 14.962 -8.444 6.521 1.00 61.56 125 ILE A N 1
ATOM 988 C CA . ILE A 1 125 ? 15.659 -8.591 5.230 1.00 61.56 125 ILE A CA 1
ATOM 989 C C . ILE A 1 125 ? 17.011 -9.320 5.355 1.00 61.56 125 ILE A C 1
ATOM 991 O O . ILE A 1 125 ? 17.589 -9.745 4.358 1.00 61.56 125 ILE A O 1
ATOM 995 N N . LEU A 1 126 ? 17.515 -9.517 6.578 1.00 54.31 126 LEU A N 1
ATOM 996 C CA . LEU A 1 126 ? 18.713 -10.322 6.844 1.00 54.31 126 LEU A CA 1
ATOM 997 C C . LEU A 1 126 ? 18.434 -11.831 6.944 1.00 54.31 126 LEU A C 1
ATOM 999 O O . LEU A 1 126 ? 19.397 -12.598 6.964 1.00 54.31 126 LEU A O 1
ATOM 1003 N N . LYS A 1 127 ? 17.169 -12.271 7.031 1.00 54.88 127 LYS A N 1
ATOM 1004 C CA . LYS A 1 127 ? 16.839 -13.701 7.152 1.00 54.88 127 LYS A CA 1
ATOM 1005 C C . LYS A 1 127 ? 16.785 -14.428 5.811 1.00 54.88 127 LYS A C 1
ATOM 1007 O O . LYS A 1 127 ? 17.214 -15.578 5.774 1.00 54.88 127 LYS A O 1
ATOM 1012 N N . ASP A 1 128 ? 16.339 -13.775 4.737 1.00 54.62 128 ASP A N 1
ATOM 1013 C CA . ASP A 1 128 ? 16.416 -14.319 3.378 1.00 54.62 128 ASP A CA 1
ATOM 1014 C C . ASP A 1 128 ? 16.276 -13.202 2.311 1.00 54.62 128 ASP A C 1
ATOM 1016 O O . ASP A 1 128 ? 15.201 -12.616 2.167 1.00 54.62 128 ASP A O 1
ATOM 1020 N N . PRO A 1 129 ? 17.330 -12.881 1.535 1.00 50.50 129 PRO A N 1
ATOM 1021 C CA . PRO A 1 129 ? 17.276 -11.847 0.498 1.00 50.50 129 PRO A CA 1
ATOM 1022 C C . PRO A 1 129 ? 16.333 -12.185 -0.671 1.00 50.50 129 PRO A C 1
ATOM 1024 O O . PRO A 1 129 ? 16.043 -11.306 -1.486 1.00 50.50 129 PRO A O 1
ATOM 1027 N N . GLU A 1 130 ? 15.833 -13.422 -0.766 1.00 53.78 130 GLU A N 1
ATOM 1028 C CA . GLU A 1 130 ? 14.810 -13.812 -1.739 1.00 53.78 130 GLU A CA 1
ATOM 1029 C C . GLU A 1 130 ? 13.373 -13.715 -1.194 1.00 53.78 130 GLU A C 1
ATOM 1031 O O . GLU A 1 130 ? 12.432 -13.843 -1.978 1.00 53.78 130 GLU A O 1
ATOM 1036 N N . GLN A 1 131 ? 13.154 -13.426 0.098 1.00 56.75 131 GLN A N 1
ATOM 1037 C CA . GLN A 1 131 ? 11.814 -13.383 0.706 1.00 56.75 131 GLN A CA 1
ATOM 1038 C C . GLN A 1 131 ? 11.233 -11.966 0.767 1.00 56.75 131 GLN A C 1
ATOM 1040 O O . GLN A 1 131 ? 11.068 -11.332 1.803 1.00 56.75 131 GLN A O 1
ATOM 1045 N N . TYR A 1 132 ? 10.778 -11.501 -0.393 1.00 59.25 132 TYR A N 1
ATOM 1046 C CA . TYR A 1 132 ? 9.902 -10.327 -0.563 1.00 59.25 132 TYR A CA 1
ATOM 1047 C C . TYR A 1 132 ? 8.602 -10.385 0.268 1.00 59.25 132 TYR A C 1
ATOM 1049 O O . TYR A 1 132 ? 7.951 -9.356 0.463 1.00 59.25 132 TYR A O 1
ATOM 1057 N N . MET A 1 133 ? 8.224 -11.570 0.762 1.00 60.56 133 MET A N 1
ATOM 1058 C CA . MET A 1 133 ? 7.090 -11.768 1.669 1.00 60.56 133 MET A CA 1
ATOM 1059 C C . MET A 1 133 ? 7.306 -11.127 3.042 1.00 60.56 133 MET A C 1
ATOM 1061 O O . MET A 1 133 ? 6.329 -10.734 3.673 1.00 60.56 133 MET A O 1
ATOM 1065 N N . ASP A 1 134 ? 8.552 -10.925 3.470 1.00 68.19 134 ASP A N 1
ATOM 1066 C CA . ASP A 1 134 ? 8.855 -10.369 4.792 1.00 68.19 134 ASP A CA 1
ATOM 1067 C C . ASP A 1 134 ? 8.396 -8.913 4.938 1.00 68.19 134 ASP A C 1
ATOM 1069 O O . ASP A 1 134 ? 8.022 -8.463 6.019 1.00 68.19 134 ASP A O 1
ATOM 1073 N N . THR A 1 135 ? 8.350 -8.177 3.824 1.00 65.94 135 THR A N 1
ATOM 1074 C CA . THR A 1 135 ? 7.823 -6.806 3.803 1.00 65.94 135 THR A CA 1
ATOM 1075 C C . THR A 1 135 ? 6.303 -6.772 3.995 1.00 65.94 135 THR A C 1
ATOM 1077 O O . THR A 1 135 ? 5.793 -5.922 4.722 1.00 65.94 135 THR A O 1
ATOM 1080 N N . LEU A 1 136 ? 5.582 -7.717 3.381 1.00 68.88 136 LEU A N 1
ATOM 1081 C CA . LEU A 1 136 ? 4.132 -7.872 3.557 1.00 68.88 136 LEU A CA 1
ATOM 1082 C C . LEU A 1 136 ? 3.791 -8.416 4.951 1.00 68.88 136 LEU A C 1
ATOM 1084 O O . LEU A 1 136 ? 2.793 -8.023 5.554 1.00 68.88 136 LEU A O 1
ATOM 1088 N N . ALA A 1 137 ? 4.635 -9.298 5.489 1.00 79.31 137 ALA A N 1
ATOM 1089 C CA . ALA A 1 137 ? 4.492 -9.792 6.851 1.00 79.31 137 ALA A CA 1
ATOM 1090 C C . ALA A 1 137 ? 4.601 -8.644 7.864 1.00 79.31 137 ALA A C 1
ATOM 1092 O O . ALA A 1 137 ? 3.771 -8.549 8.765 1.00 79.31 137 ALA A O 1
ATOM 1093 N N . LEU A 1 138 ? 5.554 -7.725 7.669 1.00 82.06 138 LEU A N 1
ATOM 1094 C CA . LEU A 1 138 ? 5.724 -6.561 8.538 1.00 82.06 138 LEU A CA 1
ATOM 1095 C C . LEU A 1 138 ? 4.519 -5.611 8.494 1.00 82.06 138 LEU A C 1
ATOM 1097 O O . LEU A 1 138 ? 4.089 -5.115 9.534 1.00 82.06 138 LEU A O 1
ATOM 1101 N N . SER A 1 139 ? 3.941 -5.380 7.310 1.00 84.19 139 SER A N 1
ATOM 1102 C CA . SER A 1 139 ? 2.734 -4.555 7.189 1.00 84.19 139 SER A CA 1
ATOM 1103 C C . SER A 1 139 ? 1.521 -5.169 7.877 1.00 84.19 139 SER A C 1
ATOM 1105 O O . SER A 1 139 ? 0.697 -4.439 8.418 1.00 84.19 139 SER A O 1
ATOM 1107 N N . TYR A 1 140 ? 1.429 -6.499 7.907 1.00 88.25 140 TYR A N 1
ATOM 1108 C CA . TYR A 1 140 ? 0.399 -7.198 8.669 1.00 88.25 140 TYR A CA 1
ATOM 1109 C C . TYR A 1 140 ? 0.678 -7.205 10.185 1.00 88.25 140 TYR A C 1
ATOM 1111 O O . TYR A 1 140 ? -0.254 -7.049 10.972 1.00 88.25 140 TYR A O 1
ATOM 1119 N N . GLU A 1 141 ? 1.941 -7.345 10.613 1.00 86.94 141 GLU A N 1
ATOM 1120 C CA . GLU A 1 141 ? 2.341 -7.289 12.033 1.00 86.94 141 GLU A CA 1
ATOM 1121 C C . GLU A 1 141 ? 1.910 -5.961 12.673 1.00 86.94 141 GLU A C 1
ATOM 1123 O O . GLU A 1 141 ? 1.316 -5.966 13.753 1.00 86.94 141 GLU A O 1
ATOM 1128 N N . TYR A 1 142 ? 2.144 -4.849 11.968 1.00 87.62 142 TYR A N 1
ATOM 1129 C CA . TYR A 1 142 ? 1.798 -3.495 12.412 1.00 87.62 142 TYR A CA 1
ATOM 1130 C C . TYR A 1 142 ? 0.381 -3.037 12.065 1.00 87.62 142 TYR A C 1
ATOM 1132 O O . TYR A 1 142 ? 0.008 -1.910 12.386 1.00 87.62 142 TYR A O 1
ATOM 1140 N N . LEU A 1 143 ? -0.428 -3.885 11.433 1.00 91.06 143 LEU A N 1
ATOM 1141 C CA . LEU A 1 143 ? -1.827 -3.562 11.200 1.00 91.06 143 LEU A CA 1
ATOM 1142 C C . LEU A 1 143 ? -2.586 -3.571 12.545 1.00 91.06 143 LEU A C 1
ATOM 1144 O O . LEU A 1 143 ? -2.451 -4.540 13.300 1.00 91.06 143 LEU A O 1
ATOM 1148 N N . PRO A 1 144 ? -3.402 -2.549 12.867 1.00 91.25 144 PRO A N 1
ATOM 1149 C CA . PRO A 1 144 ? -4.248 -2.574 14.053 1.00 91.25 144 PRO A CA 1
ATOM 1150 C C . PRO A 1 144 ? -5.123 -3.828 14.121 1.00 91.25 144 PRO A C 1
ATOM 1152 O O . PRO A 1 144 ? -5.693 -4.264 13.119 1.00 91.25 144 PRO A O 1
ATOM 1155 N N . ASP A 1 145 ? -5.280 -4.394 15.320 1.00 93.19 145 ASP A N 1
ATOM 1156 C CA . ASP A 1 145 ? -5.947 -5.692 15.496 1.00 93.19 145 ASP A CA 1
ATOM 1157 C C . ASP A 1 145 ? -7.402 -5.714 15.013 1.00 93.19 145 ASP A C 1
ATOM 1159 O O . ASP A 1 145 ? -7.898 -6.762 14.611 1.00 93.19 145 ASP A O 1
ATOM 1163 N N . HIS A 1 146 ? -8.082 -4.567 15.013 1.00 92.75 146 HIS A N 1
ATOM 1164 C CA . HIS A 1 146 ? -9.448 -4.454 14.501 1.00 92.75 146 HIS A CA 1
ATOM 1165 C C . HIS A 1 146 ? -9.526 -4.499 12.962 1.00 92.75 146 HIS A C 1
ATOM 1167 O O . HIS A 1 146 ? -10.549 -4.910 12.423 1.00 92.75 146 HIS A O 1
ATOM 1173 N N . LEU A 1 147 ? -8.447 -4.150 12.250 1.00 95.06 147 LEU A N 1
ATOM 1174 C CA . LEU A 1 147 ? -8.380 -4.205 10.784 1.00 95.06 147 LEU A CA 1
ATOM 1175 C C . LEU A 1 147 ? -7.936 -5.577 10.260 1.00 95.06 147 LEU A C 1
ATOM 1177 O O . LEU A 1 147 ? -8.243 -5.925 9.119 1.00 95.06 147 LEU A O 1
ATOM 1181 N N . LYS A 1 148 ? -7.228 -6.375 11.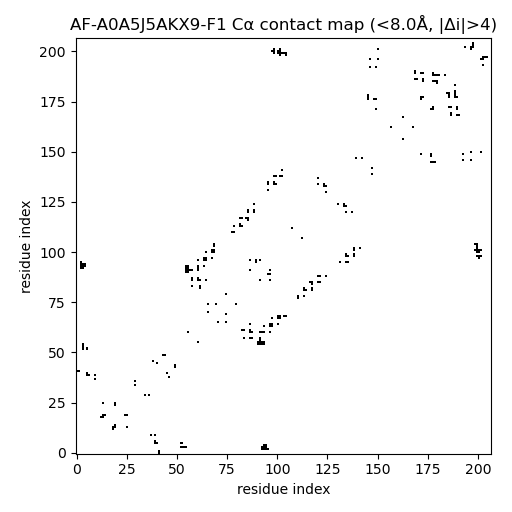072 1.00 95.75 148 LYS A N 1
ATOM 1182 C CA . LYS A 1 148 ? -6.703 -7.691 10.663 1.00 95.75 148 LYS A CA 1
ATOM 1183 C C . LYS A 1 148 ? -7.781 -8.644 1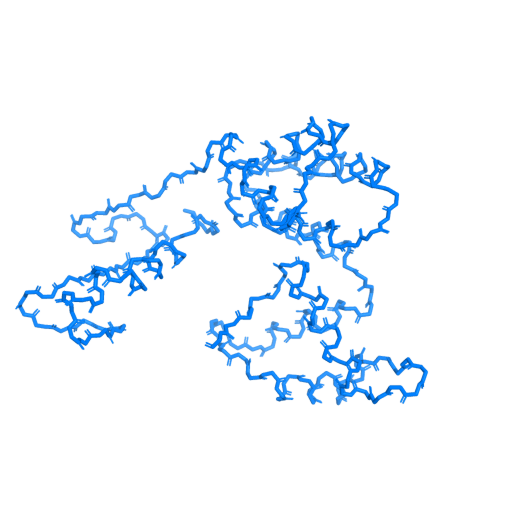0.123 1.00 95.75 148 LYS A C 1
ATOM 1185 O O . LYS A 1 148 ? -7.550 -9.190 9.044 1.00 95.75 148 LYS A O 1
ATOM 1190 N N . PRO A 1 149 ? -8.947 -8.836 10.777 1.00 97.12 149 PRO A N 1
ATOM 1191 C CA . PRO A 1 149 ? -9.998 -9.707 10.244 1.00 97.12 149 PRO A CA 1
ATOM 1192 C C . PRO A 1 149 ? -10.507 -9.236 8.878 1.00 97.12 149 PRO A C 1
ATOM 1194 O O . PRO A 1 149 ? -10.615 -10.039 7.955 1.00 97.12 149 PRO A O 1
ATOM 1197 N N . CYS A 1 150 ? -10.721 -7.925 8.725 1.00 97.31 150 CYS A N 1
ATOM 1198 C CA . CYS A 1 150 ? -11.170 -7.313 7.475 1.00 97.31 150 CYS A CA 1
ATOM 1199 C C . CYS A 1 150 ? -10.160 -7.543 6.340 1.00 97.31 150 CYS A C 1
ATOM 1201 O O . CYS A 1 150 ? -10.536 -7.963 5.247 1.00 97.31 150 CYS A O 1
ATOM 1203 N N . PHE A 1 151 ? -8.863 -7.350 6.614 1.00 96.06 151 PHE A N 1
ATOM 1204 C CA . PHE A 1 151 ? -7.798 -7.604 5.642 1.00 96.06 151 PHE A CA 1
ATOM 1205 C C . PHE A 1 151 ? -7.683 -9.088 5.255 1.00 96.06 151 PHE A C 1
ATOM 1207 O O . PHE A 1 151 ? -7.522 -9.418 4.082 1.00 96.06 151 PHE A O 1
ATOM 1214 N N . LEU A 1 152 ? -7.798 -10.005 6.217 1.00 95.62 152 LEU A N 1
ATOM 1215 C CA . LEU A 1 152 ? -7.746 -11.440 5.928 1.00 95.62 152 LEU A CA 1
ATOM 1216 C C . LEU A 1 152 ? -8.951 -11.921 5.112 1.00 95.62 152 LEU A C 1
ATOM 1218 O O . LEU A 1 152 ? -8.817 -12.858 4.326 1.00 95.62 152 LEU A O 1
ATOM 1222 N N . TYR A 1 153 ? -10.105 -11.266 5.253 1.00 96.56 153 TYR A N 1
ATOM 1223 C CA . TYR A 1 153 ? -11.328 -11.635 4.542 1.00 96.56 153 TYR A CA 1
ATOM 1224 C C . TYR A 1 153 ? -11.208 -11.503 3.018 1.00 96.56 153 TYR A C 1
ATOM 1226 O O . TYR A 1 153 ? -11.886 -12.218 2.285 1.00 96.56 153 TYR A O 1
ATOM 1234 N N . PHE A 1 154 ? -10.291 -10.667 2.515 1.00 94.88 15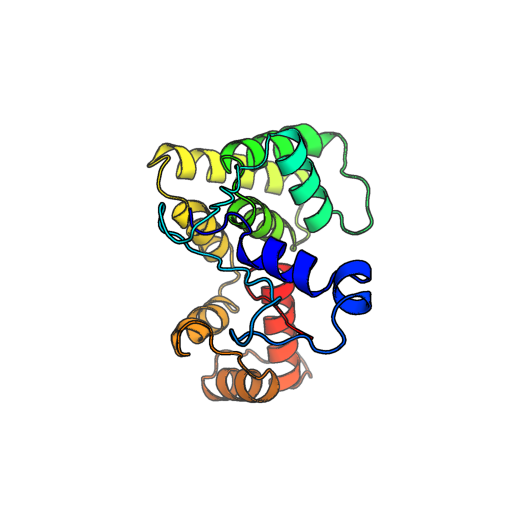4 PHE A N 1
ATOM 1235 C CA . PHE A 1 154 ? -9.985 -10.606 1.082 1.00 94.88 154 PHE A CA 1
ATOM 1236 C C . PHE A 1 154 ? -9.523 -11.960 0.516 1.00 94.88 154 PHE A C 1
ATOM 1238 O O . PHE A 1 154 ? -9.762 -12.244 -0.654 1.00 94.88 154 PHE A O 1
ATOM 1245 N N . GLY A 1 155 ? -8.933 -12.830 1.344 1.00 93.50 155 GLY A N 1
ATOM 1246 C CA . GLY A 1 155 ? -8.542 -14.188 0.955 1.00 93.50 155 GLY A CA 1
ATOM 1247 C C . GLY A 1 155 ? -9.711 -15.151 0.712 1.00 93.50 155 GLY A C 1
ATOM 1248 O O . GLY A 1 155 ? -9.484 -16.247 0.206 1.00 93.50 155 GLY A O 1
ATOM 1249 N N . ALA A 1 156 ? -10.946 -14.768 1.057 1.00 94.25 156 ALA A N 1
ATOM 1250 C CA . ALA A 1 156 ? -12.147 -15.547 0.753 1.00 94.25 156 ALA A CA 1
ATOM 1251 C C . ALA A 1 156 ? -12.643 -15.347 -0.692 1.00 94.25 156 ALA A C 1
ATOM 1253 O O . ALA A 1 156 ? -13.471 -16.124 -1.170 1.00 94.25 156 ALA A O 1
ATOM 1254 N N . PHE A 1 157 ? -12.150 -14.321 -1.392 1.00 94.06 157 PHE A N 1
ATOM 1255 C CA . PHE A 1 157 ? -12.511 -14.044 -2.779 1.00 94.06 157 PHE A CA 1
ATOM 1256 C C . PHE A 1 157 ? -11.557 -14.754 -3.753 1.00 94.06 157 PHE A C 1
ATOM 1258 O O . PHE A 1 157 ? -10.400 -15.010 -3.412 1.00 94.06 157 PHE A O 1
ATOM 1265 N N . PRO A 1 158 ? -12.009 -15.072 -4.981 1.00 94.38 158 PRO A N 1
ATOM 1266 C CA . PRO A 1 158 ? -11.130 -15.607 -6.014 1.00 94.38 158 PRO A CA 1
ATOM 1267 C C . PRO A 1 158 ? -9.962 -14.664 -6.335 1.00 94.38 158 PRO A C 1
ATOM 1269 O O . PRO A 1 158 ? -10.081 -13.443 -6.216 1.00 94.38 158 PRO A O 1
ATOM 1272 N N . GLU A 1 159 ? -8.846 -15.232 -6.798 1.00 86.81 159 GLU A N 1
ATOM 1273 C CA . GLU A 1 159 ? -7.705 -14.450 -7.289 1.00 86.81 159 GLU A CA 1
ATOM 1274 C C . GLU A 1 159 ? -8.152 -13.480 -8.400 1.00 86.81 159 GLU A C 1
ATOM 1276 O O . GLU A 1 159 ? -8.958 -13.840 -9.260 1.00 86.81 159 GLU A O 1
ATOM 1281 N N . ASP A 1 160 ? -7.641 -12.245 -8.355 1.00 85.12 160 ASP A N 1
ATOM 1282 C CA . ASP A 1 160 ? -7.950 -11.143 -9.281 1.00 85.12 160 ASP A CA 1
ATOM 1283 C C . ASP A 1 160 ? -9.433 -10.700 -9.347 1.00 85.12 160 ASP A C 1
ATOM 1285 O O . ASP A 1 160 ? -9.809 -9.935 -10.237 1.00 85.12 160 ASP A O 1
ATOM 1289 N N . TYR A 1 161 ? -10.285 -11.126 -8.406 1.00 90.50 161 TYR A N 1
ATOM 1290 C CA . TYR A 1 161 ? -11.687 -10.702 -8.355 1.00 90.50 161 TYR A CA 1
ATOM 1291 C C . TYR A 1 161 ? -11.830 -9.224 -7.948 1.00 90.50 161 TYR A C 1
ATOM 1293 O O . TYR A 1 161 ? -11.320 -8.796 -6.911 1.00 90.50 161 TYR A O 1
ATOM 1301 N N . GLU A 1 162 ? -12.572 -8.443 -8.740 1.00 92.31 162 GLU A N 1
ATOM 1302 C CA . GLU A 1 162 ? -12.948 -7.073 -8.379 1.00 92.31 162 GLU A CA 1
ATOM 1303 C C . GLU A 1 162 ? -14.095 -7.102 -7.367 1.00 92.31 162 GLU A C 1
ATOM 1305 O O . GLU A 1 162 ? -15.227 -7.461 -7.691 1.00 92.31 162 GLU A O 1
ATOM 1310 N N . ILE A 1 163 ? -13.794 -6.737 -6.121 1.00 95.06 163 ILE A N 1
ATOM 1311 C CA . ILE A 1 163 ? -14.749 -6.802 -5.014 1.00 95.06 163 ILE A CA 1
ATOM 1312 C C . ILE A 1 163 ? -15.573 -5.510 -4.974 1.00 95.06 163 ILE A C 1
ATOM 1314 O O . ILE A 1 163 ? -15.009 -4.438 -4.737 1.00 95.06 163 ILE A O 1
ATOM 1318 N N . PRO A 1 164 ? -16.906 -5.576 -5.142 1.00 95.69 164 PRO A N 1
ATOM 1319 C CA . PRO A 1 164 ? -17.742 -4.396 -4.992 1.00 95.69 164 PRO A CA 1
ATOM 1320 C C . PRO A 1 164 ? -17.771 -3.940 -3.524 1.00 95.69 164 PRO A C 1
ATOM 1322 O O . PRO A 1 164 ? -18.006 -4.745 -2.622 1.00 95.69 164 PRO A O 1
ATOM 1325 N N . VAL A 1 165 ? -17.565 -2.638 -3.295 1.00 95.69 165 VAL A N 1
ATOM 1326 C CA . VAL A 1 165 ? -17.403 -2.054 -1.949 1.00 95.69 165 VAL A CA 1
ATOM 1327 C C . VAL A 1 165 ? -18.622 -2.303 -1.062 1.00 95.69 165 VAL A C 1
ATOM 1329 O O . VAL A 1 165 ? -18.482 -2.832 0.031 1.00 95.69 165 VAL A O 1
ATOM 1332 N N . GLN A 1 166 ? -19.825 -1.983 -1.539 1.00 96.44 166 GLN A N 1
ATOM 1333 C CA . GLN A 1 166 ? -21.049 -2.099 -0.735 1.00 96.44 166 GLN A CA 1
ATOM 1334 C C . GLN A 1 166 ? -21.299 -3.537 -0.215 1.00 96.44 166 GLN A C 1
ATOM 1336 O O . GLN A 1 166 ? -21.472 -3.716 0.989 1.00 96.44 166 GLN A O 1
ATOM 1341 N N . PRO A 1 167 ? -21.230 -4.591 -1.054 1.00 96.81 167 PRO A N 1
ATOM 1342 C CA . PRO A 1 167 ? -21.244 -5.975 -0.578 1.00 96.81 167 PRO A CA 1
ATOM 1343 C C . PRO A 1 167 ? -20.152 -6.321 0.441 1.00 96.81 167 PRO A C 1
ATOM 1345 O O . PRO A 1 167 ? -20.442 -7.017 1.408 1.00 96.81 167 PRO A O 1
ATOM 1348 N N . LEU A 1 168 ? -18.916 -5.846 0.254 1.00 97.44 168 LEU A N 1
ATOM 1349 C CA . LEU A 1 168 ? -17.823 -6.099 1.198 1.00 97.44 168 LEU A CA 1
ATOM 1350 C C . LEU A 1 168 ? -18.118 -5.514 2.584 1.00 97.44 168 LEU A C 1
ATOM 1352 O O . LEU A 1 168 ? -17.933 -6.201 3.586 1.00 97.44 168 LEU A O 1
ATOM 1356 N N . ILE A 1 169 ? -18.621 -4.278 2.626 1.00 97.62 169 ILE A N 1
ATOM 1357 C CA . ILE A 1 169 ? -19.026 -3.600 3.862 1.00 97.62 169 ILE A CA 1
ATOM 1358 C C . ILE A 1 169 ? -20.076 -4.427 4.609 1.00 97.62 169 ILE A C 1
ATOM 1360 O O . ILE A 1 169 ? -19.895 -4.744 5.784 1.00 97.62 169 ILE A O 1
ATOM 1364 N N . LEU A 1 170 ? -21.131 -4.860 3.912 1.00 97.69 170 LEU A N 1
ATOM 1365 C CA . LEU A 1 170 ? -22.187 -5.679 4.510 1.00 97.69 170 LEU A CA 1
ATOM 1366 C C . LEU A 1 170 ? -21.666 -7.029 5.022 1.00 97.69 170 LEU A C 1
ATOM 1368 O O . LEU A 1 170 ? -22.105 -7.489 6.079 1.00 97.69 170 LEU A O 1
ATOM 1372 N N . LEU A 1 171 ? -20.725 -7.657 4.311 1.00 98.00 171 LEU A N 1
ATOM 1373 C CA . LEU A 1 171 ? -20.093 -8.901 4.754 1.00 98.00 171 LEU A CA 1
ATOM 1374 C C . LEU A 1 171 ? -19.308 -8.684 6.050 1.00 98.00 171 LEU A C 1
ATOM 1376 O O . LEU A 1 171 ? -19.529 -9.412 7.011 1.00 98.00 171 LEU A O 1
ATOM 1380 N N . TRP A 1 172 ? -18.467 -7.653 6.143 1.00 98.00 172 TRP A N 1
ATOM 1381 C CA . TRP A 1 172 ? -17.712 -7.375 7.372 1.00 98.00 172 TRP A CA 1
ATOM 1382 C C . TRP A 1 172 ? -18.596 -7.056 8.577 1.00 98.00 172 TRP A C 1
ATOM 1384 O O . TRP A 1 172 ? -18.290 -7.490 9.692 1.00 98.00 172 TRP A O 1
ATOM 1394 N N . VAL A 1 173 ? -19.697 -6.331 8.365 1.00 97.19 173 VAL A N 1
ATOM 1395 C CA . VAL A 1 173 ? -20.694 -6.071 9.412 1.00 97.19 173 VAL A CA 1
ATOM 1396 C C . VAL A 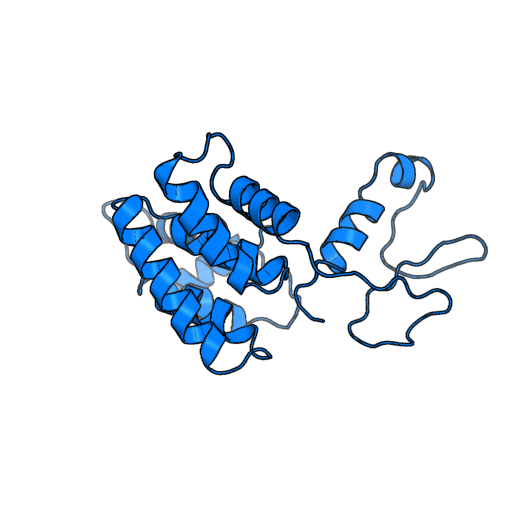1 173 ? -21.360 -7.377 9.854 1.00 97.19 173 VAL A C 1
ATOM 1398 O O . VAL A 1 173 ? -21.467 -7.634 11.052 1.00 97.19 173 VAL A O 1
ATOM 1401 N N . THR A 1 174 ? -21.747 -8.233 8.905 1.00 96.50 174 THR A N 1
ATOM 1402 C CA . THR A 1 174 ? -22.415 -9.519 9.182 1.00 96.50 174 THR A CA 1
ATOM 1403 C C . THR A 1 174 ? -21.508 -10.502 9.923 1.00 96.50 174 THR A C 1
ATOM 1405 O O . THR A 1 174 ? -21.957 -11.181 10.843 1.00 96.50 174 THR A O 1
ATOM 1408 N N . GLU A 1 175 ? -20.226 -10.549 9.565 1.00 96.50 175 GLU A N 1
ATOM 1409 C CA . GLU A 1 175 ? -19.208 -11.375 10.230 1.00 96.50 175 GLU A CA 1
ATOM 1410 C C . GLU A 1 175 ? -18.818 -10.831 11.619 1.00 96.50 175 GLU A C 1
ATOM 1412 O O . GLU A 1 175 ? -18.082 -11.474 12.369 1.00 96.50 175 GLU A O 1
ATOM 1417 N N . GLY A 1 176 ? -19.304 -9.638 11.988 1.00 95.75 176 GLY A N 1
ATOM 1418 C CA . GLY A 1 176 ? -19.047 -9.020 13.287 1.00 95.75 176 GLY A CA 1
ATOM 1419 C C . GLY A 1 176 ? -17.624 -8.481 13.446 1.00 95.75 176 GLY A C 1
ATOM 1420 O O . GLY A 1 176 ? -17.144 -8.336 14.572 1.00 95.75 176 GLY A O 1
ATOM 1421 N N . PHE A 1 177 ? -16.927 -8.183 12.345 1.00 96.81 177 PHE A N 1
ATOM 1422 C CA . PHE A 1 177 ? -15.570 -7.624 12.400 1.00 96.81 177 PHE A CA 1
ATOM 1423 C C . PHE A 1 177 ? -15.554 -6.161 12.840 1.00 96.81 177 PHE A C 1
ATOM 1425 O O . PHE A 1 177 ? -14.559 -5.685 13.392 1.00 96.81 177 PHE A O 1
ATOM 1432 N N . ILE A 1 178 ? -16.655 -5.452 12.601 1.00 96.44 178 ILE A N 1
ATOM 1433 C CA . ILE A 1 178 ? -16.745 -4.010 12.794 1.00 96.44 178 ILE A CA 1
ATOM 1434 C C . ILE A 1 178 ? -17.203 -3.690 14.210 1.00 96.44 178 ILE A C 1
ATOM 1436 O O . ILE A 1 178 ? -18.218 -4.191 14.694 1.00 96.44 178 ILE A O 1
ATOM 1440 N N . ARG A 1 179 ? -16.445 -2.822 14.881 1.00 90.31 179 ARG A N 1
ATOM 1441 C CA . ARG A 1 179 ? -16.789 -2.315 16.209 1.00 90.31 179 ARG A CA 1
ATOM 1442 C C . ARG A 1 179 ? -17.462 -0.963 16.064 1.00 90.31 179 ARG A C 1
ATOM 1444 O O . ARG A 1 179 ? -16.884 -0.058 15.472 1.00 90.31 179 ARG A O 1
ATOM 1451 N N . GLN A 1 180 ? -18.640 -0.814 16.660 1.00 82.00 180 GLN A N 1
ATOM 1452 C CA . GLN A 1 180 ? -19.321 0.473 16.688 1.00 82.00 180 GLN A CA 1
ATOM 1453 C C . GLN A 1 180 ? -18.530 1.479 17.533 1.00 82.00 180 GLN A C 1
ATOM 1455 O O . GLN A 1 180 ? -18.220 1.212 18.698 1.00 82.00 180 GLN A O 1
ATOM 1460 N N . SER A 1 181 ? -18.225 2.639 16.952 1.00 78.38 181 SER A N 1
ATOM 1461 C CA . SER A 1 181 ? -17.599 3.757 17.655 1.00 78.38 181 SER A CA 1
ATOM 1462 C C . SER A 1 181 ? -18.609 4.887 17.852 1.00 78.38 181 SER A C 1
ATOM 1464 O O . SER A 1 181 ? -19.062 5.524 16.902 1.00 78.38 181 SER A O 1
ATOM 1466 N N . GLY A 1 182 ? -18.990 5.147 19.104 1.00 82.06 182 GLY A N 1
ATOM 1467 C CA . GLY A 1 182 ? -19.903 6.242 19.438 1.00 82.06 182 GLY A CA 1
ATOM 1468 C C . GLY A 1 182 ? -21.286 6.101 18.790 1.00 82.06 182 GLY A C 1
ATOM 1469 O O . GLY A 1 182 ? -21.976 5.113 19.021 1.00 82.06 182 GLY A O 1
ATOM 1470 N N . GLN A 1 183 ? -21.708 7.120 18.031 1.00 85.44 183 GLN A N 1
ATOM 1471 C CA . GLN A 1 183 ? -23.021 7.171 17.364 1.00 85.44 183 GLN A CA 1
ATOM 1472 C C . GLN A 1 183 ? -22.984 6.773 15.880 1.00 85.44 183 GLN A C 1
ATOM 1474 O O . GLN A 1 183 ? -24.012 6.840 15.211 1.00 85.44 183 GLN A O 1
ATOM 1479 N N . GLN A 1 184 ? -21.818 6.393 15.357 1.00 90.50 184 GLN A N 1
ATOM 1480 C CA . GLN A 1 184 ? -21.659 6.021 13.955 1.00 90.50 184 GLN A CA 1
ATOM 1481 C C . GLN A 1 184 ? -22.369 4.686 13.657 1.00 90.50 184 GLN A C 1
ATOM 1483 O O . GLN A 1 184 ? -22.486 3.826 14.541 1.00 90.50 184 GLN A O 1
ATOM 1488 N N . SER A 1 185 ? -22.883 4.521 12.432 1.00 94.44 185 SER A N 1
ATOM 1489 C CA . SER A 1 185 ? -23.422 3.230 11.989 1.00 94.44 185 SER A CA 1
ATOM 1490 C C . SER A 1 185 ? -22.296 2.201 11.822 1.00 94.44 185 SER A C 1
ATOM 1492 O O . SER A 1 185 ? -21.119 2.557 11.741 1.00 94.44 185 SER A O 1
ATOM 1494 N N . LEU A 1 186 ? -22.636 0.910 11.798 1.00 95.62 186 LEU A N 1
ATOM 1495 C CA . LEU A 1 186 ? -21.630 -0.131 11.574 1.00 95.62 186 LEU A CA 1
ATOM 1496 C C . LEU A 1 186 ? -21.071 -0.047 10.151 1.00 95.62 186 LEU A C 1
ATOM 1498 O O . LEU A 1 186 ? -19.891 -0.294 9.944 1.00 95.62 186 LEU A O 1
ATOM 1502 N N . GLU A 1 187 ? -21.900 0.337 9.189 1.00 96.00 187 GLU A N 1
ATOM 1503 C CA . GLU A 1 187 ? -21.538 0.520 7.791 1.00 96.00 187 GLU A CA 1
ATOM 1504 C C . GLU A 1 187 ? -20.553 1.676 7.617 1.00 96.00 187 GLU A C 1
ATOM 1506 O O . GLU A 1 187 ? -19.513 1.490 6.994 1.00 96.00 187 GLU A O 1
ATOM 1511 N N . ASP A 1 188 ? -20.810 2.829 8.241 1.00 94.94 188 ASP A N 1
ATOM 1512 C CA . ASP A 1 188 ? -19.883 3.963 8.176 1.00 94.94 188 ASP A CA 1
ATOM 1513 C C . ASP A 1 188 ? -18.538 3.608 8.848 1.00 94.94 188 ASP A C 1
ATOM 1515 O O . ASP A 1 188 ? -17.475 3.907 8.310 1.00 94.94 188 ASP A O 1
ATOM 1519 N N . SER A 1 189 ? -18.551 2.915 9.999 1.00 95.31 189 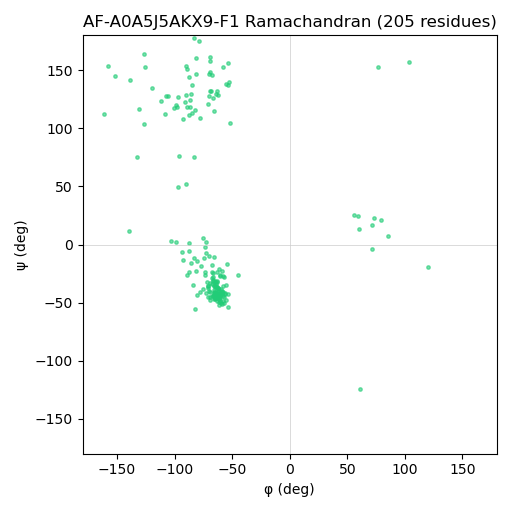SER A N 1
ATOM 1520 C CA . SER A 1 189 ? -17.308 2.448 10.638 1.00 95.31 189 SER A CA 1
ATOM 1521 C C . SER A 1 189 ? -16.562 1.414 9.779 1.00 95.31 189 SER A C 1
ATOM 1523 O O . SER A 1 189 ? -15.335 1.343 9.816 1.00 95.31 189 SER A O 1
ATOM 1525 N N . ALA A 1 190 ? -17.278 0.605 8.998 1.00 96.38 190 ALA A N 1
ATOM 1526 C CA . ALA A 1 190 ? -16.678 -0.339 8.062 1.00 96.38 190 ALA A CA 1
ATOM 1527 C C . ALA A 1 190 ? -16.042 0.369 6.858 1.00 96.38 190 ALA A C 1
ATOM 1529 O O . ALA A 1 190 ? -14.985 -0.053 6.383 1.00 96.38 190 ALA A O 1
ATOM 1530 N N . GLU A 1 191 ? -16.666 1.444 6.370 1.00 95.81 191 GLU A N 1
ATOM 1531 C CA . GLU A 1 191 ? -16.093 2.291 5.324 1.00 95.81 191 GLU A CA 1
ATOM 1532 C C . GLU A 1 191 ? -14.795 2.939 5.809 1.00 95.81 191 GLU A C 1
ATOM 1534 O O . GLU A 1 191 ? -13.792 2.884 5.095 1.00 95.81 191 GLU A O 1
ATOM 1539 N N . ASP A 1 192 ? -14.762 3.432 7.050 1.00 94.44 192 ASP A N 1
ATOM 1540 C CA . ASP A 1 192 ? -13.535 3.945 7.666 1.00 94.44 192 ASP A CA 1
ATOM 1541 C C . ASP A 1 192 ? -12.438 2.871 7.719 1.00 94.44 192 ASP A C 1
ATOM 1543 O O . ASP A 1 192 ? -11.292 3.144 7.366 1.00 94.44 192 ASP A O 1
ATOM 1547 N N . TYR A 1 193 ? -12.775 1.624 8.074 1.00 95.81 193 TYR A N 1
ATOM 1548 C CA . TYR A 1 193 ? -11.810 0.514 8.084 1.00 95.81 193 TYR A CA 1
ATOM 1549 C C . TYR A 1 193 ? -11.252 0.232 6.682 1.00 95.81 193 TYR A C 1
ATOM 1551 O O . TYR A 1 193 ? -10.056 -0.034 6.527 1.00 95.81 193 TYR A O 1
ATOM 1559 N N . LEU A 1 194 ? -12.098 0.290 5.648 1.00 96.50 194 LEU A N 1
ATOM 1560 C CA . LEU A 1 194 ? -11.668 0.115 4.262 1.00 96.50 194 LEU A CA 1
ATOM 1561 C C . LEU A 1 194 ? -10.738 1.251 3.818 1.00 96.50 194 LEU A C 1
ATOM 1563 O O . LEU A 1 194 ? -9.714 0.984 3.187 1.00 96.50 194 LEU A O 1
ATOM 1567 N N . ILE A 1 195 ? -11.071 2.498 4.159 1.00 94.12 195 ILE A N 1
ATOM 1568 C CA . ILE A 1 195 ? -10.241 3.673 3.870 1.00 94.12 195 ILE A CA 1
ATOM 1569 C C . ILE A 1 195 ? -8.876 3.533 4.549 1.00 94.12 195 ILE A C 1
ATOM 1571 O O . ILE A 1 195 ? -7.854 3.721 3.891 1.00 94.12 195 ILE A O 1
ATOM 1575 N N . ASP A 1 196 ? -8.838 3.094 5.807 1.00 93.31 196 ASP A N 1
ATOM 1576 C CA . ASP A 1 196 ? -7.594 2.874 6.547 1.00 93.31 196 ASP A CA 1
ATOM 1577 C C . ASP A 1 196 ? -6.701 1.815 5.873 1.00 93.31 196 ASP A C 1
ATOM 1579 O O . ASP A 1 196 ? -5.489 1.993 5.731 1.00 93.31 196 ASP A O 1
ATOM 1583 N N . LEU A 1 197 ? -7.290 0.718 5.384 1.00 94.62 197 LEU A N 1
ATOM 1584 C CA . LEU A 1 197 ? -6.565 -0.310 4.625 1.00 94.62 197 LEU A CA 1
ATOM 1585 C C . LEU A 1 197 ? -6.036 0.210 3.276 1.00 94.62 197 LEU A C 1
ATOM 1587 O O . LEU A 1 197 ? -4.954 -0.199 2.835 1.00 94.62 197 LEU A O 1
ATOM 1591 N N . ILE A 1 198 ? -6.772 1.111 2.623 1.00 92.62 198 ILE A N 1
ATOM 1592 C CA . ILE A 1 198 ? -6.349 1.778 1.383 1.00 92.62 198 ILE A CA 1
ATOM 1593 C C . ILE A 1 198 ? -5.192 2.744 1.662 1.00 92.62 198 ILE A C 1
ATOM 1595 O O . ILE A 1 198 ? -4.197 2.739 0.930 1.00 92.62 198 ILE A O 1
ATOM 1599 N N . ASP A 1 199 ? -5.275 3.547 2.721 1.00 89.75 199 ASP A N 1
ATOM 1600 C CA . ASP A 1 199 ? -4.235 4.513 3.078 1.00 89.75 199 ASP A CA 1
ATOM 1601 C C . ASP A 1 199 ? -2.935 3.830 3.516 1.00 89.75 199 ASP A C 1
ATOM 1603 O O . ASP A 1 199 ? -1.846 4.295 3.168 1.00 89.75 199 ASP A O 1
ATOM 1607 N N . ARG A 1 200 ? -3.033 2.641 4.121 1.00 90.19 200 ARG A N 1
ATOM 1608 C CA . ARG A 1 200 ? -1.895 1.742 4.387 1.00 90.19 200 ARG A CA 1
ATOM 1609 C C . ARG A 1 200 ? -1.379 0.999 3.149 1.00 90.19 200 ARG A C 1
ATOM 1611 O O . ARG A 1 200 ? -0.499 0.152 3.262 1.00 90.19 200 ARG A O 1
ATOM 1618 N N . ASN A 1 201 ? -1.893 1.297 1.956 1.00 89.81 201 ASN A N 1
ATOM 1619 C CA . ASN A 1 201 ? -1.531 0.661 0.685 1.00 89.81 201 ASN A CA 1
ATOM 1620 C C . ASN A 1 201 ? -1.687 -0.878 0.666 1.00 89.81 201 ASN A C 1
ATOM 1622 O O . ASN A 1 201 ? -1.016 -1.549 -0.124 1.00 89.81 201 ASN A O 1
ATOM 1626 N N . LEU A 1 202 ? -2.557 -1.442 1.509 1.00 91.19 202 LEU A N 1
ATOM 1627 C CA . LEU A 1 202 ? -2.839 -2.883 1.548 1.00 91.19 202 LEU A CA 1
ATOM 1628 C C . LEU A 1 202 ? -3.978 -3.276 0.604 1.00 91.19 202 LEU A C 1
ATOM 1630 O O . LEU A 1 202 ? -4.012 -4.405 0.118 1.00 91.19 202 LEU A O 1
ATOM 1634 N N . VAL A 1 203 ? -4.878 -2.334 0.315 1.00 92.94 203 VAL A N 1
ATOM 1635 C CA . VAL A 1 203 ? -5.996 -2.499 -0.618 1.00 92.94 203 VAL A CA 1
ATOM 1636 C C . VAL A 1 203 ? -5.868 -1.485 -1.751 1.00 92.94 203 VAL A C 1
ATOM 1638 O O . VAL A 1 203 ? -5.591 -0.306 -1.535 1.00 92.94 203 VAL A O 1
ATOM 1641 N N . LEU A 1 204 ? -6.062 -1.949 -2.986 1.00 89.88 204 LEU A N 1
ATOM 1642 C CA . LEU A 1 204 ? -6.089 -1.095 -4.170 1.00 89.88 204 LEU A CA 1
ATOM 1643 C C . LEU A 1 204 ? -7.540 -0.780 -4.533 1.00 89.88 204 LEU A C 1
ATOM 1645 O O . LEU A 1 204 ? -8.290 -1.681 -4.890 1.00 89.88 204 LEU A O 1
ATOM 1649 N N . ALA A 1 205 ? -7.909 0.498 -4.503 1.00 86.75 205 ALA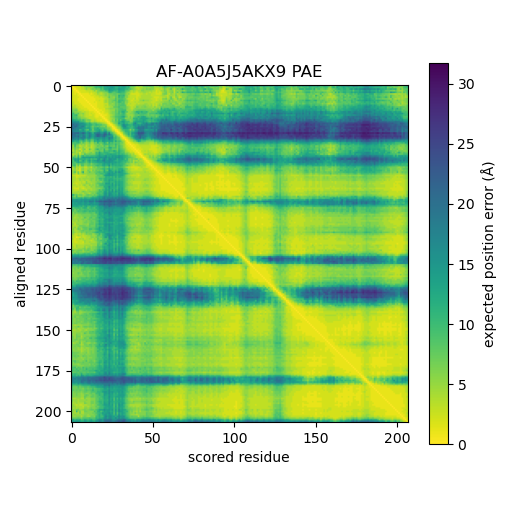 A N 1
ATOM 1650 C CA . ALA A 1 205 ? -9.188 0.957 -5.032 1.00 86.75 205 ALA A CA 1
ATOM 1651 C C . ALA A 1 205 ? -9.068 1.259 -6.536 1.00 86.75 205 ALA A C 1
ATOM 1653 O O . ALA A 1 205 ? -8.217 2.054 -6.955 1.00 86.75 205 ALA A O 1
ATOM 1654 N N . SER A 1 206 ? -9.912 0.629 -7.352 1.00 80.25 206 SER A N 1
ATOM 1655 C CA . SER A 1 206 ? -10.174 1.034 -8.737 1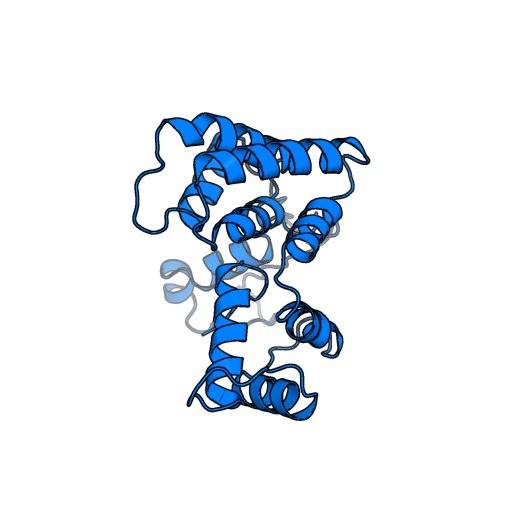.00 80.25 206 SER A CA 1
ATOM 1656 C C . SER A 1 206 ? -11.332 2.037 -8.782 1.00 80.25 206 SER A C 1
ATOM 1658 O O . SER A 1 206 ? -12.180 2.064 -7.892 1.00 80.25 206 SER A O 1
ATOM 1660 N N . LYS A 1 207 ? -11.313 2.913 -9.792 1.00 56.97 207 LYS A N 1
ATOM 1661 C CA . LYS A 1 207 ? -12.421 3.819 -10.116 1.00 56.97 207 LYS A CA 1
ATOM 1662 C C . LYS A 1 207 ? -13.309 3.198 -11.177 1.00 56.97 207 LYS A C 1
ATOM 1664 O O . LYS A 1 207 ? -12.726 2.511 -12.046 1.00 56.97 207 LYS A O 1
#